Protein AF-A0A2Z6RC71-F1 (afdb_monomer)

Structure (mmCIF, N/CA/C/O backbone):
data_AF-A0A2Z6RC71-F1
#
_entry.id   AF-A0A2Z6RC71-F1
#
loop_
_atom_site.group_PDB
_atom_site.id
_atom_site.type_symbol
_atom_site.label_atom_id
_atom_site.label_alt_id
_atom_site.label_comp_id
_atom_site.label_asym_id
_atom_site.label_entity_id
_atom_site.label_seq_id
_atom_site.pdbx_PDB_ins_code
_atom_site.Cartn_x
_atom_site.Cartn_y
_atom_site.Cartn_z
_atom_site.occupancy
_atom_site.B_iso_or_equiv
_atom_site.auth_seq_id
_atom_site.auth_comp_id
_atom_site.auth_asym_id
_atom_site.auth_atom_id
_atom_site.pdbx_PDB_model_num
ATOM 1 N N . MET A 1 1 ? -30.207 50.558 39.737 1.00 35.69 1 MET A N 1
ATOM 2 C CA . MET A 1 1 ? -29.543 51.455 40.722 1.00 35.69 1 MET A CA 1
ATOM 3 C C . MET A 1 1 ? -28.192 51.910 40.149 1.00 35.69 1 MET A C 1
ATOM 5 O O . MET A 1 1 ? -27.705 51.199 39.288 1.00 35.69 1 MET A O 1
ATOM 9 N N . LYS A 1 2 ? -27.651 53.061 40.607 1.00 35.00 2 LYS A N 1
ATOM 10 C CA . LYS A 1 2 ? -26.223 53.528 40.690 1.00 35.00 2 LYS A CA 1
ATOM 11 C C . LYS A 1 2 ? -25.125 52.633 40.047 1.00 35.00 2 LYS A C 1
ATOM 13 O O . LYS A 1 2 ? -25.162 51.439 40.302 1.00 35.00 2 LYS A O 1
ATOM 18 N N . LYS A 1 3 ? -24.053 53.087 39.360 1.00 39.69 3 LYS A N 1
ATOM 19 C CA . LYS A 1 3 ? -23.310 54.372 39.097 1.00 39.69 3 LYS A CA 1
ATOM 20 C C . LYS A 1 3 ? -22.625 54.224 37.694 1.00 39.69 3 LYS A C 1
ATOM 22 O O . LYS A 1 3 ? -22.477 53.081 37.288 1.00 39.69 3 LYS A O 1
ATOM 27 N N . VAL A 1 4 ? -22.223 55.203 36.859 1.00 38.28 4 VAL A N 1
ATOM 28 C CA . VAL A 1 4 ? -21.657 56.586 36.949 1.00 38.28 4 VAL A CA 1
ATOM 29 C C . VAL A 1 4 ? -20.116 56.690 37.108 1.00 38.28 4 VAL A C 1
ATOM 31 O O . VAL A 1 4 ? -19.635 56.557 38.233 1.00 38.28 4 VAL A O 1
ATOM 34 N N . MET A 1 5 ? -19.404 56.991 35.994 1.00 39.50 5 MET A N 1
ATOM 35 C CA . MET A 1 5 ? -18.293 57.974 35.739 1.00 39.50 5 MET A CA 1
ATOM 36 C C . MET A 1 5 ? -17.678 57.705 34.323 1.00 39.50 5 MET A C 1
ATOM 38 O O . MET A 1 5 ? -17.490 56.536 34.009 1.00 39.50 5 MET A O 1
ATOM 42 N N . MET A 1 6 ? -17.632 58.646 33.349 1.00 44.28 6 MET A N 1
ATOM 43 C CA . MET A 1 6 ? -16.693 59.788 33.080 1.00 44.28 6 MET A CA 1
ATOM 44 C C . MET A 1 6 ? -15.289 59.364 32.566 1.00 44.28 6 MET A C 1
ATOM 46 O O . MET A 1 6 ? -14.691 58.516 33.221 1.00 44.28 6 MET A O 1
ATOM 50 N N . ARG A 1 7 ? -14.671 59.891 31.475 1.00 42.78 7 ARG A N 1
ATOM 51 C CA . ARG A 1 7 ? -14.941 60.986 30.471 1.00 42.78 7 ARG A CA 1
ATOM 52 C C . ARG A 1 7 ? -14.624 60.513 29.002 1.00 42.78 7 ARG A C 1
ATOM 54 O O . ARG A 1 7 ? -14.707 59.310 28.775 1.00 42.78 7 ARG A O 1
ATOM 61 N N . ASP A 1 8 ? -14.021 61.312 28.091 1.00 45.94 8 ASP A N 1
ATOM 62 C CA . ASP A 1 8 ? -14.600 62.103 26.948 1.00 45.94 8 ASP A CA 1
ATOM 63 C C . ASP A 1 8 ? -13.534 62.080 25.772 1.00 45.94 8 ASP A C 1
ATOM 65 O O . ASP A 1 8 ? -12.862 61.050 25.725 1.00 45.94 8 ASP A O 1
ATOM 69 N N . GLU A 1 9 ? -13.210 62.972 24.795 1.00 47.28 9 GLU A N 1
ATOM 70 C CA . GLU A 1 9 ? -13.406 64.410 24.405 1.00 47.28 9 GLU A CA 1
ATOM 71 C C . GLU A 1 9 ? -12.781 64.675 22.961 1.00 47.28 9 GLU A C 1
ATOM 73 O O . GLU A 1 9 ? -11.907 63.890 22.587 1.00 47.28 9 GLU A O 1
ATOM 78 N N . GLY A 1 10 ? -13.135 65.726 22.165 1.00 38.34 10 GLY A N 1
ATOM 79 C CA . GLY A 1 10 ? -12.541 66.117 20.828 1.00 38.34 10 GLY A CA 1
ATOM 80 C C . GLY A 1 10 ? -13.458 66.047 19.544 1.00 38.34 10 GLY A C 1
ATOM 81 O O . GLY A 1 10 ? -14.159 65.052 19.394 1.00 38.34 10 GLY A O 1
ATOM 82 N N . GLU A 1 11 ? -13.456 67.045 18.609 1.00 48.75 11 GLU A N 1
ATOM 83 C CA . GLU A 1 11 ? -14.525 67.436 17.589 1.00 48.75 11 GLU A CA 1
ATOM 84 C C . GLU A 1 11 ? -14.179 67.229 16.041 1.00 48.75 11 GLU A C 1
ATOM 86 O O . GLU A 1 11 ? -13.208 66.515 15.799 1.00 48.75 11 GLU A O 1
ATOM 91 N N . SER A 1 12 ? -1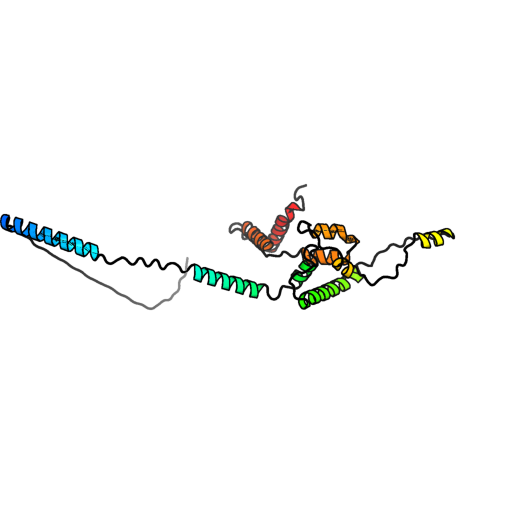4.813 67.687 14.901 1.00 46.69 12 SER A N 1
ATOM 92 C CA . SER A 1 12 ? -15.838 68.721 14.446 1.00 46.69 12 SER A CA 1
ATOM 93 C C . SER A 1 12 ? -16.493 68.493 12.994 1.00 46.69 12 SER A C 1
ATOM 95 O O . SER A 1 12 ? -16.482 67.357 12.525 1.00 46.69 12 SER A O 1
ATOM 97 N N . GLU A 1 13 ? -17.055 69.519 12.270 1.00 53.53 13 GLU A N 1
ATOM 98 C CA . GLU A 1 13 ? -18.053 69.503 11.102 1.00 53.53 13 GLU A CA 1
ATOM 99 C C . GLU A 1 13 ? -17.559 70.013 9.663 1.00 53.53 13 GLU A C 1
ATOM 101 O O . GLU A 1 13 ? -16.340 70.071 9.516 1.00 53.53 13 GLU A O 1
ATOM 106 N N . SER A 1 14 ? -18.271 70.380 8.528 1.00 53.56 14 SER A N 1
ATOM 107 C CA . SER A 1 14 ? -19.693 70.673 8.038 1.00 53.56 14 SER A CA 1
ATOM 108 C C . SER A 1 14 ? -19.947 70.644 6.443 1.00 53.56 14 SER A C 1
ATOM 110 O O . SER A 1 14 ? -19.206 69.943 5.759 1.00 53.56 14 SER A O 1
ATOM 112 N N . ASP A 1 15 ? -20.955 71.378 5.856 1.00 51.22 15 ASP A N 1
ATOM 113 C CA . ASP A 1 15 ? -21.747 71.224 4.543 1.00 51.22 15 ASP A CA 1
ATOM 114 C C . ASP A 1 15 ? -21.459 72.234 3.322 1.00 51.22 15 ASP A C 1
ATOM 116 O O . ASP A 1 15 ? -20.387 72.833 3.389 1.00 51.22 15 ASP A O 1
ATOM 120 N N . GLU A 1 16 ? -22.175 72.549 2.170 1.00 52.84 16 GLU A N 1
ATOM 121 C CA . GLU A 1 16 ? -23.552 72.436 1.492 1.00 52.84 16 GLU A CA 1
ATOM 122 C C . GLU A 1 16 ? -23.555 72.802 -0.095 1.00 52.84 16 GLU A C 1
ATOM 124 O O . GLU A 1 16 ? -22.489 73.202 -0.564 1.00 52.84 16 GLU A O 1
ATOM 129 N N . GLU A 1 17 ? -24.645 72.711 -0.953 1.00 52.88 17 GLU A N 1
ATOM 130 C CA . GLU A 1 17 ? -24.677 72.837 -2.501 1.00 52.88 17 GLU A CA 1
ATOM 131 C C . GLU A 1 17 ? -25.981 73.419 -3.271 1.00 52.88 17 GLU A C 1
ATOM 133 O O . GLU A 1 17 ? -27.011 73.570 -2.619 1.00 52.88 17 GLU A O 1
ATOM 138 N N . GLU A 1 18 ? -26.003 73.726 -4.629 1.00 48.06 18 GLU A N 1
ATOM 139 C CA . GLU A 1 18 ? -27.132 74.370 -5.473 1.00 48.06 18 GLU A CA 1
ATOM 140 C C . GLU A 1 18 ? -27.148 74.192 -7.085 1.00 48.06 18 GLU A C 1
ATOM 142 O O . GLU A 1 18 ? -26.075 74.002 -7.650 1.00 48.06 18 GLU A O 1
ATOM 147 N N . GLU A 1 19 ? -28.304 74.311 -7.844 1.00 49.12 19 GLU A N 1
ATOM 148 C CA . GLU A 1 19 ? -28.569 74.307 -9.372 1.00 49.12 19 GLU A CA 1
ATOM 149 C C . GLU A 1 19 ? -29.970 74.966 -9.792 1.00 49.12 19 GLU A C 1
ATOM 151 O O . GLU A 1 19 ? -30.740 75.192 -8.860 1.00 49.12 19 GLU A O 1
ATOM 156 N N . ASP A 1 20 ? -30.543 75.298 -11.010 1.00 47.66 20 ASP A N 1
ATOM 157 C CA . ASP A 1 20 ? -30.326 75.451 -12.524 1.00 47.66 20 ASP A CA 1
ATOM 158 C C . ASP A 1 20 ? -31.275 76.615 -13.107 1.00 47.66 20 ASP A C 1
ATOM 160 O O . ASP A 1 20 ? -31.377 77.608 -12.390 1.00 47.66 20 ASP A O 1
ATOM 164 N N . GLU A 1 21 ? -32.050 76.786 -14.237 1.00 45.34 21 GLU A N 1
ATOM 165 C CA . GLU A 1 21 ? -32.569 76.146 -15.519 1.00 45.34 21 GLU A CA 1
ATOM 166 C C . GLU A 1 21 ? -33.266 77.264 -16.433 1.00 45.34 21 GLU A C 1
ATOM 168 O O . GLU A 1 21 ? -33.615 78.303 -15.874 1.00 45.34 21 GLU A O 1
ATOM 173 N N . GLN A 1 22 ? -33.626 77.322 -17.759 1.00 43.47 22 GLN A N 1
ATOM 174 C CA . GLN A 1 22 ? -33.623 76.535 -19.045 1.00 43.47 22 GLN A CA 1
ATOM 175 C C . GLN A 1 22 ? -33.382 77.456 -20.324 1.00 43.47 22 GLN A C 1
ATOM 177 O O . GLN A 1 22 ? -32.356 78.120 -20.331 1.00 43.47 22 GLN A O 1
ATOM 182 N N . ARG A 1 23 ? -34.137 77.666 -21.458 1.00 42.31 23 ARG A N 1
ATOM 183 C CA . ARG A 1 23 ? -35.486 77.341 -22.071 1.00 42.31 23 ARG A CA 1
ATOM 184 C C . ARG A 1 23 ? -35.529 77.626 -23.634 1.00 42.31 23 ARG A C 1
ATOM 186 O O . ARG A 1 23 ? -34.602 78.257 -24.130 1.00 42.31 23 ARG A O 1
ATOM 193 N N . ILE A 1 24 ? -36.564 77.235 -24.436 1.00 42.00 24 ILE A N 1
ATOM 194 C CA . ILE A 1 24 ? -36.545 77.164 -25.959 1.00 42.00 24 ILE A CA 1
ATOM 195 C C . ILE A 1 24 ? -37.736 77.821 -26.775 1.00 42.00 24 ILE A C 1
ATOM 197 O O . ILE A 1 24 ? -38.665 78.333 -26.153 1.00 42.00 24 ILE A O 1
ATOM 201 N N . ARG A 1 25 ? -37.714 77.888 -28.149 1.00 37.75 25 ARG A N 1
ATOM 202 C CA . ARG A 1 25 ? -38.636 78.667 -29.077 1.00 37.75 25 ARG A CA 1
ATOM 203 C C . ARG A 1 25 ? -38.882 78.078 -30.537 1.00 37.75 25 ARG A C 1
ATOM 205 O O . ARG A 1 25 ? -38.094 77.226 -30.934 1.00 37.75 25 ARG A O 1
ATOM 212 N N . PRO A 1 26 ? -39.919 78.509 -31.338 1.00 40.75 26 PRO A N 1
ATOM 213 C CA . PRO A 1 26 ? -40.328 78.024 -32.716 1.00 40.75 26 PRO A CA 1
ATOM 214 C C . PRO A 1 26 ? -39.850 78.919 -33.929 1.00 40.75 26 PRO A C 1
ATOM 216 O O . PRO A 1 26 ? -38.975 79.742 -33.685 1.00 40.75 26 PRO A O 1
ATOM 219 N N . ASN A 1 27 ? -40.273 78.906 -35.235 1.00 32.59 27 ASN A N 1
ATOM 220 C CA . ASN A 1 27 ? -41.465 78.458 -36.044 1.00 32.59 27 ASN A CA 1
ATOM 221 C C . ASN A 1 27 ? -41.173 78.312 -37.607 1.00 32.59 27 ASN A C 1
ATOM 223 O O . ASN A 1 27 ? -40.031 78.530 -38.000 1.00 32.59 27 ASN A O 1
ATOM 227 N N . VAL A 1 28 ? -42.144 77.988 -38.516 1.00 55.72 28 VAL A N 1
ATOM 228 C CA . VAL A 1 28 ? -41.944 77.710 -39.994 1.00 55.72 28 VAL A CA 1
ATOM 229 C C . VAL A 1 28 ? -43.147 78.004 -40.971 1.00 55.72 28 VAL A C 1
ATOM 231 O O . VAL A 1 28 ? -44.282 78.101 -40.509 1.00 55.72 28 VAL A O 1
ATOM 234 N N . THR A 1 29 ? -42.932 78.096 -42.317 1.00 53.94 29 THR A N 1
ATOM 235 C CA . THR A 1 29 ? -43.948 78.419 -43.393 1.00 53.94 29 THR A CA 1
ATOM 236 C C . THR A 1 29 ? -43.738 77.673 -44.774 1.00 53.94 29 THR A C 1
ATOM 238 O O . THR A 1 29 ? -43.498 76.470 -44.777 1.00 53.94 29 THR A O 1
ATOM 241 N N . THR A 1 30 ? -43.808 78.338 -45.965 1.00 57.06 30 THR A N 1
ATOM 242 C CA . THR A 1 30 ? -42.864 78.103 -47.120 1.00 57.06 30 THR A CA 1
ATOM 243 C C . THR A 1 30 ? -43.147 77.022 -48.225 1.00 57.06 30 THR A C 1
ATOM 245 O O . THR A 1 30 ? -42.301 76.722 -49.067 1.00 57.06 30 THR A O 1
ATOM 248 N N . ARG A 1 31 ? -44.369 76.479 -48.338 1.00 58.78 31 ARG A N 1
ATOM 249 C CA . ARG A 1 31 ? -44.696 75.189 -49.023 1.00 58.78 31 ARG A CA 1
ATOM 250 C C . ARG A 1 31 ? -44.078 74.761 -50.382 1.00 58.78 31 ARG A C 1
ATOM 252 O O . ARG A 1 31 ? -43.486 73.688 -50.406 1.00 58.78 31 ARG A O 1
ATOM 259 N N . GLN A 1 32 ? -44.288 75.424 -51.530 1.00 56.47 32 GLN A N 1
ATOM 260 C CA . GLN A 1 32 ? -43.940 74.789 -52.833 1.00 56.47 32 GLN A CA 1
ATOM 261 C C . GLN A 1 32 ? -42.433 74.758 -53.128 1.00 56.47 32 GLN A C 1
ATOM 263 O O . GLN A 1 32 ? -41.919 73.740 -53.589 1.00 56.47 32 GLN A O 1
ATOM 268 N N . GLN A 1 33 ? -41.707 75.831 -52.798 1.00 64.19 33 GLN A N 1
ATOM 269 C CA . GLN A 1 33 ? -40.242 75.798 -52.820 1.00 64.19 33 GLN A CA 1
ATOM 270 C C . GLN A 1 33 ? -39.715 74.800 -51.782 1.00 64.19 33 GLN A C 1
ATOM 272 O O . GLN A 1 33 ? -38.822 74.021 -52.117 1.00 64.19 33 GLN A O 1
ATOM 277 N N . SER A 1 34 ? -40.344 74.711 -50.596 1.00 65.44 34 SER A N 1
ATOM 278 C CA . SER A 1 34 ? -40.057 73.620 -49.661 1.00 65.44 34 SER A CA 1
ATOM 279 C C . SER A 1 34 ? -40.230 72.245 -50.301 1.00 65.44 34 SER A C 1
ATOM 281 O O . SER A 1 34 ? -39.343 71.441 -50.109 1.00 65.44 34 SER A O 1
ATOM 283 N N . GLN A 1 35 ? -41.264 71.945 -51.096 1.00 71.44 35 GLN A N 1
ATOM 284 C CA . GLN A 1 35 ? -41.430 70.598 -51.678 1.00 71.44 35 GLN A CA 1
ATOM 285 C C . GLN A 1 35 ? -40.276 70.176 -52.604 1.00 71.44 35 GLN A C 1
ATOM 287 O O . GLN A 1 35 ? -39.773 69.061 -52.473 1.00 71.44 35 GLN A O 1
ATOM 292 N N . HIS A 1 36 ? -39.807 71.044 -53.508 1.00 68.94 36 HIS A N 1
ATOM 293 C CA . HIS A 1 36 ? -38.675 70.684 -54.374 1.00 68.94 36 HIS A CA 1
ATOM 294 C C . HIS A 1 36 ? -37.348 70.642 -53.595 1.00 68.94 36 HIS A C 1
ATOM 296 O O . HIS A 1 36 ? -36.543 69.730 -53.780 1.00 68.94 36 HIS A O 1
ATOM 302 N N . GLN A 1 37 ? -37.152 71.573 -52.656 1.00 75.44 37 GLN A N 1
ATOM 303 C CA . GLN A 1 37 ? -35.995 71.586 -51.759 1.00 75.44 37 GLN A CA 1
ATOM 304 C C . GLN A 1 37 ? -35.988 70.376 -50.805 1.00 75.44 37 GLN A C 1
ATOM 306 O O . GLN A 1 37 ? -34.929 69.840 -50.505 1.00 75.44 37 GLN A O 1
ATOM 311 N N . GLN A 1 38 ? -37.161 69.895 -50.391 1.00 75.94 38 GLN A N 1
ATOM 312 C CA . GLN A 1 38 ? -37.382 68.725 -49.539 1.00 75.94 38 GLN A CA 1
ATOM 313 C C . GLN A 1 38 ? -37.131 67.422 -50.298 1.00 75.94 38 GLN A C 1
ATOM 315 O O . GLN A 1 38 ? -36.566 66.506 -49.717 1.00 75.94 38 GLN A O 1
ATOM 320 N N . LEU A 1 39 ? -37.457 67.340 -51.593 1.00 75.75 39 LEU A N 1
ATOM 321 C CA . LEU A 1 39 ? -37.059 66.209 -52.444 1.00 75.75 39 LEU A CA 1
ATOM 322 C C . LEU A 1 39 ? -35.534 66.151 -52.638 1.00 75.75 39 LEU A C 1
ATOM 324 O O . LEU A 1 39 ? -34.940 65.077 -52.538 1.00 75.75 39 LEU A O 1
ATOM 328 N N . GLN A 1 40 ? -34.877 67.298 -52.844 1.00 77.56 40 GLN A N 1
ATOM 329 C CA . GLN A 1 40 ? -33.410 67.358 -52.904 1.00 77.56 40 GLN A CA 1
ATOM 330 C C . GLN A 1 40 ? -32.769 67.017 -51.548 1.00 77.56 40 GLN A C 1
ATOM 332 O O . GLN A 1 40 ? -31.838 66.214 -51.502 1.00 77.56 40 GLN A O 1
ATOM 337 N N . GLN A 1 41 ? -33.305 67.539 -50.439 1.00 75.06 41 GLN A N 1
ATOM 338 C CA . GLN A 1 41 ? -32.874 67.184 -49.084 1.00 75.06 41 GLN A CA 1
ATOM 339 C C . GLN A 1 41 ? -33.128 65.709 -48.759 1.00 75.06 41 GLN A C 1
ATOM 341 O O . GLN A 1 41 ? -32.280 65.105 -48.121 1.00 75.06 41 GLN A O 1
ATOM 346 N N . GLN A 1 42 ? -34.224 65.096 -49.216 1.00 75.94 42 GLN A N 1
ATOM 347 C CA . GLN A 1 42 ? -34.474 63.660 -49.047 1.00 75.94 42 GLN A CA 1
ATOM 348 C C . GLN A 1 42 ? -33.473 62.813 -49.838 1.00 75.94 42 GLN A C 1
ATOM 350 O O . GLN A 1 42 ? -32.954 61.844 -49.298 1.00 75.94 42 GLN A O 1
ATOM 355 N N . SER A 1 43 ? -33.144 63.195 -51.076 1.00 72.19 43 SER A N 1
ATOM 356 C CA . SER A 1 43 ? -32.108 62.518 -51.871 1.00 72.19 43 SER A CA 1
ATOM 357 C C . SER A 1 43 ? -30.726 62.616 -51.205 1.00 72.19 43 SER A C 1
ATOM 359 O O . SER A 1 43 ? -30.040 61.610 -51.021 1.00 72.19 43 SER A O 1
ATOM 361 N N . GLN A 1 44 ? -30.356 63.811 -50.731 1.00 76.69 44 GLN A N 1
ATOM 362 C CA . GLN A 1 44 ? -29.117 64.030 -49.977 1.00 76.69 44 GLN A CA 1
ATOM 363 C C . GLN A 1 44 ? -29.121 63.290 -48.631 1.00 76.69 44 GLN A C 1
ATOM 365 O O . GLN A 1 44 ? -28.124 62.672 -48.278 1.00 76.69 44 GLN A O 1
ATOM 370 N N . GLN A 1 45 ? -30.236 63.276 -47.894 1.00 73.50 45 GLN A N 1
ATOM 371 C CA . GLN A 1 45 ? -30.381 62.508 -46.654 1.00 73.50 45 GLN A CA 1
ATOM 372 C C . GLN A 1 45 ? -30.283 61.003 -46.902 1.00 73.50 45 GLN A C 1
ATOM 374 O O . GLN A 1 45 ? -29.651 60.326 -46.103 1.00 73.50 45 GLN A O 1
ATOM 379 N N . GLN A 1 46 ? -30.833 60.473 -47.996 1.00 70.88 46 GLN A N 1
ATOM 380 C CA . GLN A 1 46 ? -30.683 59.060 -48.353 1.00 70.88 46 GLN A CA 1
ATOM 381 C C . GLN A 1 46 ? -29.224 58.720 -48.684 1.00 70.88 46 GLN A C 1
ATOM 383 O O . GLN A 1 46 ? -28.714 57.720 -48.186 1.00 70.88 46 GLN A O 1
ATOM 388 N N . GLN A 1 47 ? -28.515 59.568 -49.438 1.00 68.19 47 GLN A N 1
ATOM 389 C CA . GLN A 1 47 ? -27.083 59.383 -49.710 1.00 68.19 47 GLN A CA 1
ATOM 390 C C . GLN A 1 47 ? -26.232 59.482 -48.432 1.00 68.19 47 GLN A C 1
ATOM 392 O O . GLN A 1 47 ? -25.406 58.603 -48.181 1.00 68.19 47 GLN A O 1
ATOM 397 N N . SER A 1 48 ? -26.486 60.476 -47.577 1.00 63.00 48 SER A N 1
ATOM 398 C CA . SER A 1 48 ? -25.823 60.630 -46.275 1.00 63.00 48 SER A CA 1
ATOM 399 C C . SER A 1 48 ? -26.141 59.482 -45.316 1.00 63.00 48 SER A C 1
ATOM 401 O O . SER A 1 48 ? -25.243 59.013 -44.628 1.00 63.00 48 SER A O 1
ATOM 403 N N . GLN A 1 49 ? -27.374 58.966 -45.292 1.00 61.91 49 GLN A N 1
ATOM 404 C CA . GLN A 1 49 ? -27.736 57.775 -44.517 1.00 61.91 49 GLN A CA 1
ATOM 405 C C . GLN A 1 49 ? -27.038 56.524 -45.054 1.00 61.91 49 GLN A C 1
ATOM 407 O O . GLN A 1 49 ? -26.619 55.689 -44.257 1.00 61.91 49 GLN A O 1
ATOM 412 N N . HIS A 1 50 ? -26.864 56.393 -46.372 1.00 55.56 50 HIS A N 1
ATOM 413 C CA . HIS A 1 50 ? -26.122 55.280 -46.969 1.00 55.56 50 HIS A CA 1
ATOM 414 C C . HIS A 1 50 ? -24.627 55.348 -46.608 1.00 55.56 50 HIS A C 1
ATOM 416 O O . HIS A 1 50 ? -24.042 54.343 -46.209 1.00 55.56 50 HIS A O 1
ATOM 422 N N . GLN A 1 51 ? -24.029 56.544 -46.645 1.00 59.03 51 GLN A N 1
ATOM 423 C CA . GLN A 1 51 ? -22.653 56.770 -46.189 1.00 59.03 51 GLN A CA 1
ATOM 424 C C . GLN A 1 51 ? -22.500 56.577 -44.671 1.00 59.03 51 GLN A C 1
ATOM 426 O O . GLN A 1 51 ? -21.528 55.966 -44.242 1.00 59.03 51 GLN A O 1
ATOM 431 N N . GLN A 1 52 ? -23.471 56.992 -43.852 1.00 57.09 52 GLN A N 1
ATOM 432 C CA . GLN A 1 52 ? -23.479 56.739 -42.404 1.00 57.09 52 GLN A CA 1
ATOM 433 C C . GLN A 1 52 ? -23.695 55.259 -42.054 1.00 57.09 52 GLN A C 1
ATOM 435 O O . GLN A 1 52 ? -23.139 54.793 -41.067 1.00 57.09 52 GLN A O 1
ATOM 440 N N . HIS A 1 53 ? -24.427 54.485 -42.865 1.00 51.66 53 HIS A N 1
ATOM 441 C CA . HIS A 1 53 ? -24.495 53.027 -42.703 1.00 51.66 53 HIS A CA 1
ATOM 442 C C . HIS A 1 53 ? -23.169 52.343 -43.071 1.00 51.66 53 HIS A C 1
ATOM 444 O O . HIS A 1 53 ? -22.795 51.368 -42.427 1.00 51.66 53 HIS A O 1
ATOM 450 N N . GLN A 1 54 ? -22.425 52.878 -44.045 1.00 52.16 54 GLN A N 1
ATOM 451 C CA . GLN A 1 54 ? -21.063 52.424 -44.364 1.00 52.16 54 GLN A CA 1
ATOM 452 C C . GLN A 1 54 ? -20.001 52.935 -43.368 1.00 52.16 54 GLN A C 1
ATOM 454 O O . GLN A 1 54 ? -18.922 52.355 -43.284 1.00 52.16 54 GLN A O 1
ATOM 459 N N . GLN A 1 55 ? -20.311 53.979 -42.592 1.00 51.72 55 GLN A N 1
ATOM 460 C CA . GLN A 1 55 ? -19.473 54.539 -41.524 1.00 51.72 55 GLN A CA 1
ATOM 461 C C . GLN A 1 55 ? -20.063 54.326 -40.121 1.00 51.72 55 GLN A C 1
ATOM 463 O O . GLN A 1 55 ? -19.758 55.080 -39.195 1.00 51.72 55 GLN A O 1
ATOM 468 N N . GLN A 1 56 ? -20.853 53.266 -39.914 1.00 45.09 56 GLN A N 1
ATOM 469 C CA . GLN A 1 56 ? -20.983 52.742 -38.557 1.00 45.09 56 GLN A CA 1
ATOM 470 C C . GLN A 1 56 ? -19.573 52.345 -38.099 1.00 45.09 56 GLN A C 1
ATOM 472 O O . GLN A 1 56 ? -18.924 51.560 -38.800 1.00 45.09 56 GLN A O 1
ATOM 477 N N . PRO A 1 57 ? -19.067 52.846 -36.956 1.00 45.81 57 PRO A N 1
ATOM 478 C CA . PRO A 1 57 ? -17.841 52.302 -36.407 1.00 45.81 57 PRO A CA 1
ATOM 479 C C . PRO A 1 57 ? -18.114 50.824 -36.154 1.00 45.81 57 PRO A C 1
ATOM 481 O O . PRO A 1 57 ? -19.023 50.487 -35.389 1.00 45.81 57 PRO A O 1
ATOM 484 N N . GLN A 1 58 ? -17.356 49.941 -36.813 1.00 41.94 58 GLN A N 1
ATOM 485 C CA . GLN A 1 58 ? -17.400 48.524 -36.486 1.00 41.94 58 GLN A CA 1
ATOM 486 C C . GLN A 1 58 ? -17.173 48.433 -34.983 1.00 41.94 58 GLN A C 1
ATOM 488 O O . GLN A 1 58 ? -16.089 48.771 -34.500 1.00 41.94 58 GLN A O 1
ATOM 493 N N . ARG A 1 59 ? -18.197 48.007 -34.231 1.00 44.38 59 ARG A N 1
ATOM 494 C CA . ARG A 1 59 ? -17.993 47.626 -32.840 1.00 44.38 59 ARG A CA 1
ATOM 495 C C . ARG A 1 59 ? -17.044 46.448 -32.891 1.00 44.38 59 ARG A C 1
ATOM 497 O O . ARG A 1 59 ? -17.468 45.316 -33.110 1.00 44.38 59 ARG A O 1
ATOM 504 N N . GLN A 1 60 ? -15.763 46.742 -32.687 1.00 44.91 60 GLN A N 1
ATOM 505 C CA . GLN A 1 60 ? -14.751 45.770 -32.336 1.00 44.91 60 GLN A CA 1
ATOM 506 C C . GLN A 1 60 ? -15.149 45.221 -30.971 1.00 44.91 60 GLN A C 1
ATOM 508 O O . GLN A 1 60 ? -14.614 45.607 -29.930 1.00 44.91 60 GLN A O 1
ATOM 513 N N . HIS A 1 61 ? -16.125 44.310 -30.995 1.00 42.94 61 HIS A N 1
ATOM 514 C CA . HIS A 1 61 ? -16.237 43.256 -30.020 1.00 42.94 61 HIS A CA 1
ATOM 515 C C . HIS A 1 61 ? -14.879 42.580 -30.024 1.00 42.94 61 HIS A C 1
ATOM 517 O O . HIS A 1 61 ? -14.598 41.700 -30.835 1.00 42.94 61 HIS A O 1
ATOM 523 N N . HIS A 1 62 ? -14.040 43.030 -29.096 1.00 45.56 62 HIS A N 1
ATOM 524 C CA . HIS A 1 62 ? -12.860 42.331 -28.650 1.00 45.56 62 HIS A CA 1
ATOM 525 C C . HIS A 1 62 ? -13.341 41.082 -27.905 1.00 45.56 62 HIS A C 1
ATOM 527 O O . HIS A 1 62 ? -13.126 40.910 -26.709 1.00 45.56 62 HIS A O 1
ATOM 533 N N . GLN A 1 63 ? -13.946 40.162 -28.662 1.00 49.09 63 GLN A N 1
ATOM 534 C CA . GLN A 1 63 ? -13.627 38.758 -28.535 1.00 49.09 63 GLN A CA 1
ATOM 535 C C . GLN A 1 63 ? -12.121 38.653 -28.794 1.00 49.09 63 GLN A C 1
ATOM 537 O O . GLN A 1 63 ? -11.670 38.273 -29.872 1.00 49.09 63 GLN A O 1
ATOM 542 N N . GLN A 1 64 ? -11.338 39.019 -27.772 1.00 52.41 64 GLN A N 1
ATOM 543 C CA . GLN A 1 64 ? -10.074 38.359 -27.532 1.00 52.41 64 GLN A CA 1
ATOM 544 C C . GLN A 1 64 ? -10.431 36.881 -27.579 1.00 52.41 64 GLN A C 1
ATOM 546 O O . GLN A 1 64 ? -11.136 36.385 -26.698 1.00 52.41 64 GLN A O 1
ATOM 551 N N . GLN A 1 65 ? -10.052 36.214 -28.668 1.00 53.59 65 GLN A N 1
ATOM 552 C CA . GLN A 1 65 ? -10.147 34.771 -28.740 1.00 53.59 65 GLN A CA 1
ATOM 553 C C . GLN A 1 65 ? -9.302 34.293 -27.571 1.00 53.59 65 GLN A C 1
ATOM 555 O O . GLN A 1 65 ? -8.079 34.460 -27.596 1.00 53.59 65 GLN A O 1
ATOM 560 N N . LEU A 1 66 ? -9.969 33.836 -26.503 1.00 59.25 66 LEU A N 1
ATOM 561 C CA . LEU A 1 66 ? -9.295 33.361 -25.305 1.00 59.25 66 LEU A CA 1
ATOM 562 C C . LEU A 1 66 ? -8.241 32.387 -25.800 1.00 59.25 66 LEU A C 1
ATOM 564 O O . LEU A 1 66 ? -8.559 31.483 -26.576 1.00 59.25 66 LEU A O 1
ATOM 568 N N . ASN A 1 67 ? -6.978 32.639 -25.451 1.00 67.94 67 ASN A N 1
ATOM 569 C CA . ASN A 1 67 ? -5.869 31.874 -26.001 1.00 67.94 67 ASN A CA 1
ATOM 570 C C . ASN A 1 67 ? -5.805 30.529 -25.273 1.00 67.94 67 ASN A C 1
ATOM 572 O O . ASN A 1 67 ? -4.890 30.248 -24.504 1.00 67.94 67 ASN A O 1
ATOM 576 N N . THR A 1 68 ? -6.843 29.723 -25.482 1.00 77.94 68 THR A N 1
ATOM 577 C CA . THR A 1 68 ? -7.116 28.461 -24.812 1.00 77.94 68 THR A CA 1
ATOM 578 C C . THR A 1 68 ? -6.004 27.468 -25.104 1.00 77.94 68 THR A C 1
ATOM 580 O O . THR A 1 68 ? -5.654 26.703 -24.222 1.00 77.94 68 THR A O 1
ATOM 583 N N . ALA A 1 69 ? -5.358 27.548 -26.274 1.00 82.81 69 ALA A N 1
ATOM 584 C CA . ALA A 1 69 ? -4.132 26.809 -26.562 1.00 82.81 69 ALA A CA 1
ATOM 585 C C . ALA A 1 69 ? -2.976 27.207 -25.622 1.00 82.81 69 ALA A C 1
ATOM 587 O O . ALA A 1 69 ? -2.365 26.338 -25.013 1.00 82.81 69 ALA A O 1
ATOM 588 N N . SER A 1 70 ? -2.705 28.504 -25.432 1.00 85.38 70 SER A N 1
ATOM 589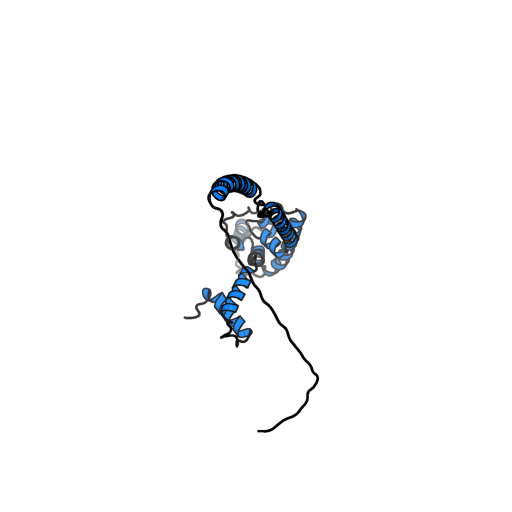 C CA . SER A 1 70 ? -1.686 28.979 -24.479 1.00 85.38 70 SER A CA 1
ATOM 590 C C . SER A 1 70 ? -2.043 28.650 -23.023 1.00 85.38 70 SER A C 1
ATOM 592 O O . SER A 1 70 ? -1.184 28.207 -22.264 1.00 85.38 70 SER A O 1
ATOM 594 N N . ILE A 1 71 ? -3.318 28.786 -22.637 1.00 89.31 71 ILE A N 1
ATOM 595 C CA . ILE A 1 71 ? -3.804 28.437 -21.294 1.00 89.31 71 ILE A CA 1
ATOM 596 C C . ILE A 1 71 ? -3.680 26.926 -21.052 1.00 89.31 71 ILE A C 1
ATOM 598 O O . ILE A 1 71 ? -3.160 26.537 -20.012 1.00 89.31 71 ILE A O 1
ATOM 602 N N . ILE A 1 72 ? -4.073 26.078 -22.010 1.00 90.19 72 ILE A N 1
ATOM 603 C CA . ILE A 1 72 ? -3.896 24.619 -21.942 1.00 90.19 72 ILE A CA 1
ATOM 604 C C . ILE A 1 72 ? -2.411 24.267 -21.864 1.00 90.19 72 ILE A C 1
ATOM 606 O O . ILE A 1 72 ? -2.035 23.518 -20.974 1.00 90.19 72 ILE A O 1
ATOM 610 N N . ASN A 1 73 ? -1.557 24.836 -22.718 1.00 92.12 73 ASN A N 1
ATOM 611 C CA . ASN A 1 73 ? -0.115 24.576 -22.690 1.00 92.12 73 ASN A CA 1
ATOM 612 C C . ASN A 1 73 ? 0.518 25.006 -21.357 1.00 92.12 73 ASN A C 1
ATOM 614 O O . ASN A 1 73 ? 1.385 24.305 -20.836 1.00 92.12 73 ASN A O 1
ATOM 618 N N . LYS A 1 74 ? 0.064 26.123 -20.767 1.00 93.56 74 LYS A N 1
ATOM 619 C CA . LYS A 1 74 ? 0.485 26.533 -19.424 1.00 93.56 74 LYS A CA 1
ATOM 620 C C . LYS A 1 74 ? 0.002 25.533 -18.375 1.00 93.56 74 LYS A C 1
ATOM 622 O O . LYS A 1 74 ? 0.830 25.007 -17.649 1.00 93.56 74 LYS A O 1
ATOM 627 N N . VAL A 1 75 ? -1.295 25.225 -18.322 1.00 92.56 75 VAL A N 1
ATOM 62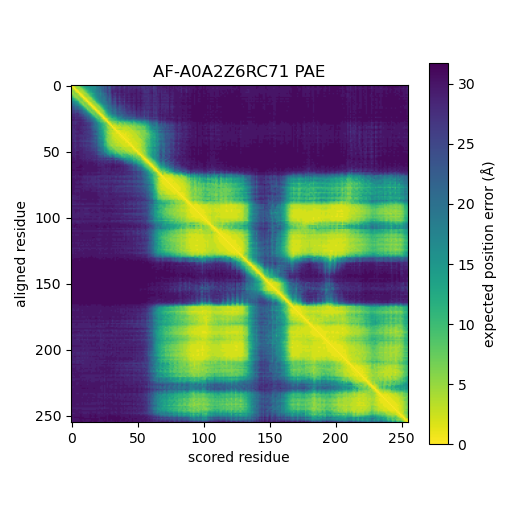8 C CA . VAL A 1 75 ? -1.877 24.274 -17.356 1.00 92.56 75 VAL A CA 1
ATOM 629 C C . VAL A 1 75 ? -1.223 22.894 -17.464 1.00 92.56 75 VAL A C 1
ATOM 631 O O . VAL A 1 75 ? -0.874 22.316 -16.444 1.00 92.56 75 VAL A O 1
ATOM 634 N N . GLN A 1 76 ? -0.965 22.398 -18.677 1.00 91.00 76 GLN A N 1
ATOM 635 C CA . GLN A 1 76 ? -0.187 21.180 -18.906 1.00 91.00 76 GLN A CA 1
ATOM 636 C C . GLN A 1 76 ? 1.223 21.298 -18.325 1.00 91.00 76 GLN A C 1
ATOM 638 O O . GLN A 1 76 ? 1.653 20.386 -17.630 1.00 91.00 76 GLN A O 1
ATOM 643 N N . LYS A 1 77 ? 1.935 22.409 -18.560 1.00 94.12 77 LYS A N 1
ATOM 644 C CA . LYS A 1 77 ? 3.273 22.625 -17.994 1.00 94.12 77 LYS A CA 1
ATOM 645 C C . LYS A 1 77 ? 3.256 22.670 -16.462 1.00 94.12 77 LYS A C 1
ATOM 647 O O . LYS A 1 77 ? 4.103 22.022 -15.858 1.00 94.12 77 LYS A O 1
ATOM 652 N N . GLU A 1 78 ? 2.315 23.384 -15.840 1.00 93.00 78 GLU A N 1
ATOM 653 C CA . GLU A 1 78 ? 2.200 23.426 -14.373 1.00 93.00 78 GLU A CA 1
ATOM 654 C C . GLU A 1 78 ? 1.856 22.033 -13.807 1.00 93.00 78 GLU A C 1
ATOM 656 O O . GLU A 1 78 ? 2.437 21.619 -12.809 1.00 93.00 78 GLU A O 1
ATOM 661 N N . ILE A 1 79 ? 0.972 21.269 -14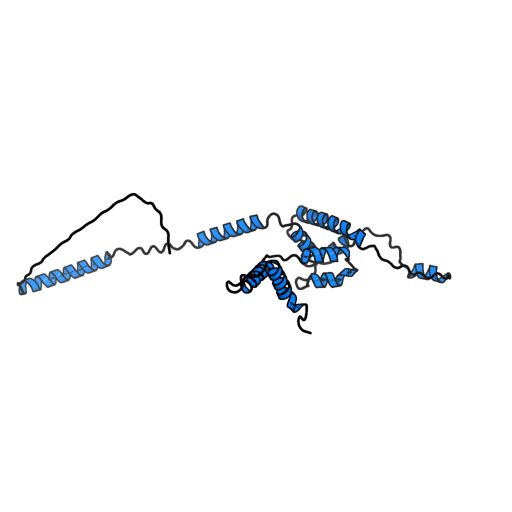.469 1.00 90.94 79 ILE A N 1
ATOM 662 C CA . ILE A 1 79 ? 0.635 19.887 -14.080 1.00 90.94 79 ILE A CA 1
ATOM 663 C C . ILE A 1 79 ? 1.846 18.958 -14.228 1.00 90.94 79 ILE A C 1
ATOM 665 O O . ILE A 1 79 ? 2.123 18.193 -13.311 1.00 90.94 79 ILE A O 1
ATOM 669 N N . TYR A 1 80 ? 2.590 19.019 -15.336 1.00 88.56 80 TYR A N 1
ATOM 670 C CA . TYR A 1 80 ? 3.807 18.219 -15.514 1.00 88.56 80 TYR A CA 1
ATOM 671 C C . TYR A 1 80 ? 4.908 18.609 -14.521 1.00 88.56 80 TYR A C 1
ATOM 673 O O . TYR A 1 80 ? 5.591 17.722 -14.020 1.00 88.56 80 TYR A O 1
ATOM 681 N N . GLY A 1 81 ? 5.055 19.901 -14.205 1.00 90.06 81 GLY A N 1
ATOM 682 C CA . GLY A 1 81 ? 5.962 20.386 -13.162 1.00 90.06 81 GLY A CA 1
ATOM 683 C C . GLY A 1 81 ? 5.592 19.819 -11.795 1.00 90.06 81 GLY A C 1
ATOM 684 O O . GLY A 1 81 ? 6.390 19.111 -11.196 1.00 90.06 81 GLY A O 1
ATOM 685 N N . ALA A 1 82 ? 4.342 20.006 -11.362 1.00 87.19 82 ALA A N 1
ATOM 686 C CA . ALA A 1 82 ? 3.850 19.459 -10.100 1.00 87.19 82 ALA A CA 1
ATOM 687 C C . ALA A 1 82 ? 3.950 17.922 -10.037 1.00 87.19 82 ALA A C 1
ATOM 689 O O . ALA A 1 82 ? 4.338 17.376 -9.009 1.00 87.19 82 ALA A O 1
ATOM 690 N N . LEU A 1 83 ? 3.642 17.203 -11.123 1.00 83.06 83 LEU A N 1
ATOM 691 C CA . LEU A 1 83 ? 3.812 15.746 -11.183 1.00 83.06 83 LEU A CA 1
ATOM 692 C C . LEU A 1 83 ? 5.281 15.326 -11.050 1.00 83.06 83 LEU A C 1
ATOM 694 O O . LEU A 1 83 ? 5.556 14.308 -10.426 1.00 83.06 83 LEU A O 1
ATOM 698 N N . PHE A 1 84 ? 6.218 16.096 -11.600 1.00 82.00 84 PHE A N 1
ATOM 699 C CA . PHE A 1 84 ? 7.646 15.859 -11.410 1.00 82.00 84 PHE A CA 1
ATOM 700 C C . PHE A 1 84 ? 8.035 16.130 -9.946 1.00 82.00 84 PHE A C 1
ATOM 702 O O . PHE A 1 84 ? 8.513 15.232 -9.256 1.00 82.00 84 PHE A O 1
ATOM 709 N N . ASP A 1 85 ? 7.722 17.319 -9.429 1.00 81.88 85 ASP A N 1
ATOM 710 C CA . ASP A 1 85 ? 8.084 17.759 -8.077 1.00 81.88 85 ASP A CA 1
ATOM 711 C C . ASP A 1 85 ? 7.511 16.853 -6.967 1.00 81.88 85 ASP A C 1
ATOM 713 O O . ASP A 1 85 ? 8.218 16.545 -6.008 1.00 81.88 85 ASP A O 1
ATOM 717 N N . TYR A 1 86 ? 6.266 16.374 -7.099 1.00 75.75 86 TYR A N 1
ATOM 718 C CA . TYR A 1 86 ? 5.629 15.498 -6.103 1.00 75.75 86 TYR A CA 1
ATOM 719 C C . TYR A 1 86 ? 6.031 14.017 -6.191 1.00 75.75 86 TYR A C 1
ATOM 721 O O . TYR A 1 86 ? 5.885 13.310 -5.195 1.00 75.75 86 TYR A O 1
ATOM 729 N N . TRP A 1 87 ? 6.504 13.524 -7.344 1.00 74.19 87 TRP A N 1
ATOM 730 C CA . TRP A 1 87 ? 6.752 12.084 -7.561 1.00 74.19 87 TRP A CA 1
ATOM 731 C C . TRP A 1 87 ? 8.216 11.728 -7.880 1.00 74.19 87 TRP A C 1
ATOM 733 O O . TRP A 1 87 ? 8.512 10.558 -8.117 1.00 74.19 87 TRP A O 1
ATOM 743 N N . ASN A 1 88 ? 9.133 12.702 -7.850 1.00 77.69 88 ASN A N 1
ATOM 744 C CA . ASN A 1 88 ? 10.565 12.506 -8.116 1.00 77.69 88 ASN A CA 1
ATOM 745 C C . ASN A 1 88 ? 11.298 11.626 -7.087 1.00 77.69 88 ASN A C 1
ATOM 747 O O . ASN A 1 88 ? 12.105 10.788 -7.487 1.00 77.69 88 ASN A O 1
ATOM 751 N N . ASP A 1 89 ? 11.033 11.797 -5.786 1.00 81.06 89 ASP A N 1
ATOM 752 C CA . ASP A 1 89 ? 11.554 10.917 -4.723 1.00 81.06 89 ASP A CA 1
ATOM 753 C C . ASP A 1 89 ? 10.387 10.154 -4.069 1.00 81.06 89 ASP A C 1
ATOM 755 O O . ASP A 1 89 ? 9.835 10.587 -3.053 1.00 81.06 89 ASP A O 1
ATOM 759 N N . PRO A 1 90 ? 9.924 9.051 -4.687 1.00 82.81 90 PRO A N 1
ATOM 760 C CA . PRO A 1 90 ? 8.814 8.264 -4.164 1.00 82.81 90 PRO A CA 1
ATOM 761 C C . PRO A 1 90 ? 9.168 7.658 -2.792 1.00 82.81 90 PRO A C 1
ATOM 763 O O . PRO A 1 90 ? 10.207 7.006 -2.658 1.00 82.81 90 PRO A O 1
ATOM 766 N N . PRO A 1 91 ? 8.305 7.799 -1.765 1.00 88.06 91 PRO A N 1
ATOM 767 C CA . PRO A 1 91 ? 8.623 7.355 -0.412 1.00 88.06 91 PRO A CA 1
ATOM 768 C C . PRO A 1 91 ? 8.864 5.844 -0.359 1.00 88.06 91 PRO A C 1
ATOM 770 O O . PRO A 1 91 ? 8.102 5.058 -0.927 1.00 88.06 91 PRO A O 1
ATOM 773 N N . MET A 1 92 ? 9.891 5.426 0.389 1.00 91.06 92 MET A N 1
ATOM 774 C CA . MET A 1 92 ? 10.363 4.035 0.424 1.00 91.06 92 MET A CA 1
ATOM 775 C C . MET A 1 92 ? 9.251 3.014 0.719 1.00 91.06 92 MET A C 1
ATOM 777 O O . MET A 1 92 ? 9.205 1.957 0.098 1.00 91.06 92 MET A O 1
ATOM 781 N N . ALA A 1 93 ? 8.294 3.347 1.590 1.00 91.75 93 ALA A N 1
ATOM 782 C CA . ALA A 1 93 ? 7.145 2.487 1.881 1.00 91.75 93 ALA A CA 1
ATOM 783 C C . ALA A 1 93 ? 6.282 2.163 0.640 1.00 91.75 93 ALA A C 1
ATOM 785 O O . ALA A 1 93 ? 5.791 1.043 0.518 1.00 91.75 93 ALA A O 1
ATOM 786 N N . MET A 1 94 ? 6.134 3.101 -0.304 1.00 89.88 94 MET A N 1
ATOM 787 C CA . MET A 1 94 ? 5.424 2.878 -1.571 1.00 89.88 94 MET A CA 1
ATOM 788 C C . MET A 1 94 ? 6.255 2.032 -2.546 1.00 89.88 94 MET A C 1
ATOM 790 O O . MET A 1 94 ? 5.707 1.201 -3.272 1.00 89.88 94 MET A O 1
ATOM 794 N N . LEU A 1 95 ? 7.581 2.200 -2.547 1.00 91.75 95 LEU A N 1
ATOM 795 C CA . LEU A 1 95 ? 8.487 1.381 -3.358 1.00 91.75 95 LEU A CA 1
ATOM 796 C C . LEU A 1 95 ? 8.498 -0.080 -2.882 1.00 91.75 95 LEU A C 1
ATOM 798 O O . LEU A 1 95 ? 8.355 -0.993 -3.696 1.00 91.75 95 LEU A O 1
ATOM 802 N N . LEU A 1 96 ? 8.578 -0.295 -1.564 1.00 93.19 96 LEU A N 1
ATOM 803 C CA . LEU A 1 96 ? 8.454 -1.606 -0.925 1.00 93.19 96 LEU A CA 1
ATOM 804 C C . LEU A 1 96 ? 7.081 -2.230 -1.213 1.00 93.19 96 LEU A C 1
ATOM 806 O O . LEU A 1 96 ? 7.025 -3.372 -1.661 1.00 93.19 96 LEU A O 1
ATOM 810 N N . ALA A 1 97 ? 5.984 -1.472 -1.071 1.00 93.31 97 ALA A N 1
ATOM 811 C CA . ALA A 1 97 ? 4.644 -1.928 -1.455 1.00 93.31 97 ALA A CA 1
ATOM 812 C C . ALA A 1 97 ? 4.564 -2.342 -2.938 1.00 93.31 97 ALA A C 1
ATOM 814 O O . ALA A 1 97 ? 3.970 -3.366 -3.257 1.00 93.31 97 ALA A O 1
ATOM 815 N N . THR A 1 98 ? 5.203 -1.597 -3.846 1.00 92.50 98 THR A N 1
ATOM 816 C CA . THR A 1 98 ? 5.195 -1.906 -5.290 1.00 92.50 98 THR A CA 1
ATOM 817 C C . THR A 1 98 ? 5.989 -3.172 -5.625 1.00 92.50 98 THR A C 1
ATOM 819 O O . THR A 1 98 ? 5.583 -3.930 -6.506 1.00 92.50 98 THR A O 1
ATOM 822 N N . ILE A 1 99 ? 7.096 -3.437 -4.921 1.00 92.56 99 ILE A N 1
ATOM 823 C CA . ILE A 1 99 ? 7.854 -4.690 -5.066 1.00 92.56 99 ILE A CA 1
ATOM 824 C C . ILE A 1 99 ? 7.118 -5.879 -4.423 1.00 92.56 99 ILE A C 1
ATOM 826 O O . ILE A 1 99 ? 7.171 -6.995 -4.948 1.00 92.56 99 ILE A O 1
ATOM 830 N N . LEU A 1 100 ? 6.391 -5.649 -3.328 1.00 94.06 100 LEU A N 1
ATOM 831 C CA . LEU A 1 100 ? 5.574 -6.657 -2.648 1.00 94.06 100 LEU A CA 1
ATOM 832 C C . LEU A 1 100 ? 4.208 -6.899 -3.316 1.00 94.06 100 LEU A C 1
ATOM 834 O O . LEU A 1 100 ? 3.555 -7.882 -2.983 1.00 94.06 100 LEU A O 1
ATOM 838 N N . ASP A 1 101 ? 3.756 -6.078 -4.271 1.00 93.19 101 ASP A N 1
ATOM 839 C CA . ASP A 1 101 ? 2.584 -6.411 -5.092 1.00 93.19 101 ASP A CA 1
ATOM 840 C C . ASP A 1 101 ? 2.978 -7.467 -6.152 1.00 93.19 101 ASP A C 1
ATOM 842 O O . ASP A 1 101 ? 3.771 -7.167 -7.060 1.00 93.19 101 ASP A O 1
ATOM 846 N N . PRO A 1 102 ? 2.408 -8.691 -6.115 1.00 91.69 102 PRO A N 1
ATOM 847 C CA . PRO A 1 102 ? 2.767 -9.769 -7.041 1.00 91.69 102 PRO A CA 1
ATOM 848 C C . PRO A 1 102 ? 2.512 -9.425 -8.516 1.00 91.69 102 PRO A C 1
ATOM 850 O O . PRO A 1 102 ? 3.089 -10.058 -9.406 1.00 91.69 102 PRO A O 1
ATOM 853 N N . ARG A 1 103 ? 1.665 -8.422 -8.787 1.00 91.69 103 ARG A N 1
ATOM 854 C CA . ARG A 1 103 ? 1.340 -7.904 -10.123 1.00 91.69 103 ARG A CA 1
ATOM 855 C C . ARG A 1 103 ? 2.344 -6.873 -10.631 1.00 91.69 103 ARG A C 1
ATOM 857 O O . ARG A 1 103 ? 2.407 -6.664 -11.837 1.00 91.69 103 ARG A O 1
ATOM 864 N N . CYS A 1 104 ? 3.114 -6.230 -9.750 1.00 86.69 104 CYS A N 1
ATOM 865 C CA . CYS A 1 104 ? 3.971 -5.083 -10.087 1.00 86.69 104 CYS A CA 1
ATOM 866 C C . CYS A 1 104 ? 5.471 -5.340 -9.869 1.00 86.69 104 CYS A C 1
ATOM 868 O O . CYS A 1 104 ? 6.295 -4.620 -10.437 1.00 86.69 104 CYS A O 1
ATOM 870 N N . LYS A 1 105 ? 5.842 -6.398 -9.133 1.00 84.19 105 LYS A N 1
ATOM 871 C 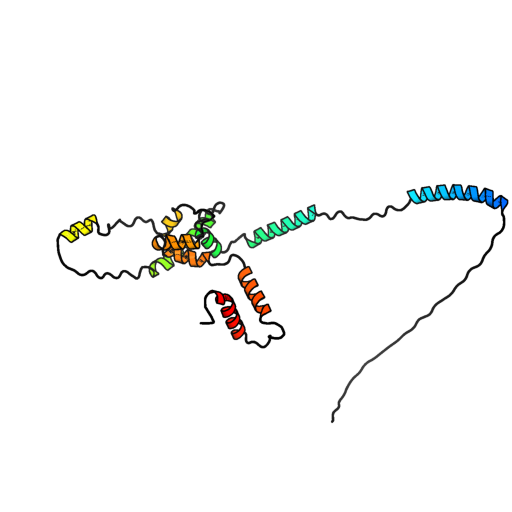CA . LYS A 1 105 ? 7.219 -6.715 -8.699 1.00 84.19 105 LYS A CA 1
ATOM 872 C C . LYS A 1 105 ? 8.331 -6.675 -9.761 1.00 84.19 105 LYS A C 1
ATOM 874 O O . LYS A 1 105 ? 9.493 -6.469 -9.418 1.00 84.19 105 LYS A O 1
ATOM 879 N N . ARG A 1 106 ? 8.009 -6.824 -11.055 1.00 79.38 106 ARG A N 1
ATOM 880 C CA . ARG A 1 106 ? 8.983 -6.671 -12.158 1.00 79.38 106 ARG A CA 1
ATOM 881 C C . ARG A 1 106 ? 9.473 -5.234 -12.382 1.00 79.38 106 ARG A C 1
ATOM 883 O O . ARG A 1 106 ? 10.434 -5.074 -13.127 1.00 79.38 106 ARG A O 1
ATOM 890 N N . THR A 1 107 ? 8.837 -4.226 -11.769 1.00 80.12 107 THR A N 1
ATOM 891 C CA . THR A 1 107 ? 9.314 -2.825 -11.705 1.00 80.12 107 THR A CA 1
ATOM 892 C C . THR A 1 107 ? 9.794 -2.265 -13.055 1.00 80.12 107 THR A C 1
ATOM 894 O O . THR A 1 107 ? 10.841 -1.627 -13.172 1.00 80.12 107 THR A O 1
ATOM 897 N N . HIS A 1 108 ? 9.029 -2.538 -14.117 1.00 75.50 108 HIS A N 1
ATOM 898 C CA . HIS A 1 108 ? 9.410 -2.170 -15.480 1.00 75.50 108 HIS A CA 1
ATOM 899 C C . HIS A 1 108 ? 9.510 -0.644 -15.634 1.00 75.50 108 HIS A C 1
ATOM 901 O O . HIS A 1 108 ? 8.603 0.085 -15.240 1.00 75.50 108 HIS A O 1
ATOM 907 N N . GLY A 1 109 ? 10.623 -0.171 -16.200 1.00 78.75 109 GLY A N 1
ATOM 908 C CA . GLY A 1 109 ? 10.932 1.256 -16.333 1.00 78.75 109 GLY A CA 1
ATOM 909 C C . GLY A 1 109 ? 11.624 1.897 -15.122 1.00 78.75 109 GLY A C 1
ATOM 910 O O . GLY A 1 109 ? 12.048 3.043 -15.230 1.00 78.75 109 GLY A O 1
ATOM 911 N N . TRP A 1 110 ? 11.796 1.197 -13.992 1.00 85.94 110 TRP A N 1
ATOM 912 C CA . TRP A 1 110 ? 12.576 1.732 -12.867 1.00 85.94 110 TRP A CA 1
ATOM 913 C C . TRP A 1 110 ? 14.084 1.753 -13.181 1.00 85.94 110 TRP A C 1
ATOM 915 O O . TRP A 1 110 ? 14.596 0.790 -13.766 1.00 85.94 110 TRP A O 1
ATOM 925 N N . PRO A 1 111 ? 14.832 2.780 -12.728 1.00 87.94 111 PRO A N 1
ATOM 926 C CA . PRO A 1 111 ? 16.291 2.751 -12.721 1.00 87.94 111 PRO A CA 1
ATOM 927 C C . PRO A 1 111 ? 16.820 1.524 -11.970 1.00 87.94 111 PRO A C 1
ATOM 929 O O . PRO A 1 111 ? 16.298 1.157 -10.914 1.00 87.94 111 PRO A O 1
ATOM 932 N N . ASN A 1 112 ? 17.890 0.909 -12.483 1.00 87.25 112 ASN A N 1
ATOM 933 C CA . ASN A 1 112 ? 18.505 -0.260 -11.844 1.00 87.25 112 ASN A CA 1
ATOM 934 C C . ASN A 1 112 ? 18.933 0.053 -10.401 1.00 87.25 112 ASN A C 1
ATOM 936 O O . ASN A 1 112 ? 18.614 -0.711 -9.497 1.00 87.25 112 ASN A O 1
ATOM 940 N N . GLU A 1 113 ? 19.567 1.206 -10.181 1.00 89.19 113 GLU A N 1
ATOM 941 C CA . GLU A 1 113 ? 19.987 1.694 -8.860 1.00 89.19 113 GLU A CA 1
ATOM 942 C C . GLU A 1 113 ? 18.819 1.776 -7.867 1.00 89.19 113 GLU A C 1
ATOM 944 O O . GLU A 1 113 ? 18.935 1.301 -6.739 1.00 89.19 113 GLU A O 1
ATOM 949 N N . LEU A 1 114 ? 17.665 2.304 -8.298 1.00 89.12 114 LEU A N 1
ATOM 950 C CA . LEU A 1 114 ? 16.465 2.393 -7.465 1.00 89.12 114 LEU A CA 1
ATOM 951 C C . LEU A 1 114 ? 15.940 0.999 -7.100 1.00 89.12 114 LEU A C 1
ATOM 953 O O . LEU A 1 114 ? 15.647 0.733 -5.938 1.00 89.12 114 LEU A O 1
ATOM 957 N N . ARG A 1 115 ? 15.851 0.089 -8.075 1.00 88.56 115 ARG A N 1
ATOM 958 C CA . ARG A 1 115 ? 15.362 -1.276 -7.841 1.00 88.56 115 ARG A CA 1
ATOM 959 C C . ARG A 1 115 ? 16.267 -2.054 -6.884 1.00 88.56 115 ARG A C 1
ATOM 961 O O . ARG A 1 115 ? 15.755 -2.732 -5.996 1.00 88.56 115 ARG A O 1
ATOM 968 N N . GLU A 1 116 ? 17.588 -1.956 -7.032 1.00 90.00 116 GLU A N 1
ATOM 969 C CA . GLU A 1 116 ? 18.515 -2.635 -6.121 1.00 90.00 116 GLU A CA 1
ATOM 970 C C . GLU A 1 116 ? 18.550 -1.964 -4.729 1.00 90.00 116 GLU A C 1
ATOM 972 O O . GLU A 1 116 ? 18.539 -2.681 -3.732 1.00 90.00 116 GLU A O 1
ATOM 977 N N . ARG A 1 117 ? 18.439 -0.625 -4.622 1.00 92.25 117 ARG A N 1
ATOM 978 C CA . ARG A 1 117 ? 18.241 0.090 -3.337 1.00 92.25 117 ARG A CA 1
ATOM 979 C C . ARG A 1 117 ? 17.023 -0.443 -2.572 1.00 92.25 117 ARG A C 1
ATOM 981 O O . ARG A 1 117 ? 17.130 -0.743 -1.387 1.00 92.25 117 ARG A O 1
ATOM 988 N N . VAL A 1 118 ? 15.877 -0.589 -3.242 1.00 92.69 118 VAL A N 1
ATOM 989 C CA . VAL A 1 118 ? 14.624 -1.050 -2.609 1.00 92.69 118 VAL A CA 1
ATOM 990 C C . VAL A 1 118 ? 14.684 -2.543 -2.257 1.00 92.69 118 VAL A C 1
ATOM 992 O O . VAL A 1 118 ? 14.141 -2.943 -1.231 1.00 92.69 118 VAL A O 1
ATOM 995 N N . LYS A 1 119 ? 15.381 -3.375 -3.044 1.00 91.81 119 LYS A N 1
ATOM 996 C CA . LYS A 1 119 ? 15.663 -4.773 -2.667 1.00 91.81 119 LYS A CA 1
ATOM 997 C C . LYS A 1 119 ? 16.534 -4.872 -1.415 1.00 91.81 119 LYS A C 1
ATOM 999 O O . LYS A 1 119 ? 16.230 -5.692 -0.559 1.00 91.81 119 LYS A O 1
ATOM 1004 N N . VAL A 1 120 ? 17.595 -4.067 -1.305 1.00 93.44 120 VAL A N 1
ATOM 1005 C CA . VAL A 1 120 ? 18.470 -4.054 -0.118 1.00 93.44 120 VAL A CA 1
ATOM 1006 C C . VAL A 1 120 ? 17.677 -3.638 1.122 1.00 93.44 120 VAL A C 1
ATOM 1008 O O . VAL A 1 120 ? 17.729 -4.335 2.129 1.00 93.44 120 VAL A O 1
ATOM 1011 N N . GLU A 1 121 ? 16.864 -2.583 1.024 1.00 93.81 121 GLU A N 1
ATOM 1012 C CA . GLU A 1 121 ? 15.948 -2.166 2.096 1.00 93.81 121 GLU A CA 1
ATOM 1013 C C . GLU A 1 121 ? 14.971 -3.291 2.492 1.00 93.81 121 GLU A C 1
ATOM 1015 O O . GLU A 1 121 ? 14.817 -3.606 3.673 1.00 93.81 121 GLU A O 1
ATOM 1020 N N . LEU A 1 122 ? 14.346 -3.952 1.508 1.00 94.00 122 LEU A N 1
ATOM 1021 C CA . LEU A 1 122 ? 13.444 -5.078 1.760 1.00 94.00 122 LEU A CA 1
ATOM 1022 C C . LEU A 1 122 ? 14.173 -6.263 2.408 1.00 94.00 122 LEU A C 1
ATOM 1024 O O . LEU A 1 122 ? 13.583 -6.948 3.238 1.00 94.00 122 LEU A O 1
ATOM 1028 N N . LYS A 1 123 ? 15.439 -6.508 2.047 1.00 92.69 123 LYS A N 1
ATOM 1029 C CA . LYS A 1 123 ? 16.252 -7.590 2.613 1.00 92.69 123 LYS A CA 1
ATOM 1030 C C . LYS A 1 123 ? 16.600 -7.315 4.075 1.00 92.69 123 LYS A C 1
ATOM 1032 O O . LYS A 1 123 ? 16.424 -8.210 4.891 1.00 92.69 123 LYS A O 1
ATOM 1037 N N . VAL A 1 124 ? 16.961 -6.076 4.423 1.00 93.44 124 VAL A N 1
ATOM 1038 C CA . VAL A 1 124 ? 17.143 -5.645 5.823 1.00 93.44 124 VAL A CA 1
ATOM 1039 C C . VAL A 1 124 ? 15.853 -5.860 6.623 1.00 93.44 124 VAL A C 1
ATOM 1041 O O . VAL A 1 124 ? 15.873 -6.549 7.637 1.00 93.44 124 VAL A O 1
ATOM 1044 N N . GLN A 1 125 ? 14.713 -5.367 6.127 1.00 93.12 125 GLN A N 1
ATOM 1045 C CA . GLN A 1 125 ? 13.404 -5.559 6.772 1.00 93.12 125 GLN A CA 1
ATOM 1046 C C . GLN A 1 125 ? 12.984 -7.040 6.891 1.00 93.12 125 GLN A C 1
ATOM 1048 O O . GLN A 1 125 ? 12.258 -7.407 7.813 1.00 93.12 125 GLN A O 1
ATOM 1053 N N . TYR A 1 126 ? 13.422 -7.898 5.967 1.00 92.00 126 TYR A N 1
ATOM 1054 C CA . TYR A 1 126 ? 13.189 -9.344 5.994 1.00 92.00 126 TYR A CA 1
ATOM 1055 C C . TYR A 1 126 ? 14.081 -10.047 7.031 1.00 92.00 126 TYR A C 1
ATOM 1057 O O . TYR A 1 126 ? 13.581 -10.829 7.840 1.00 92.00 126 TYR A O 1
ATOM 1065 N N . ASP A 1 127 ? 15.381 -9.743 7.059 1.00 90.44 127 ASP A N 1
ATOM 1066 C CA . ASP A 1 127 ? 16.333 -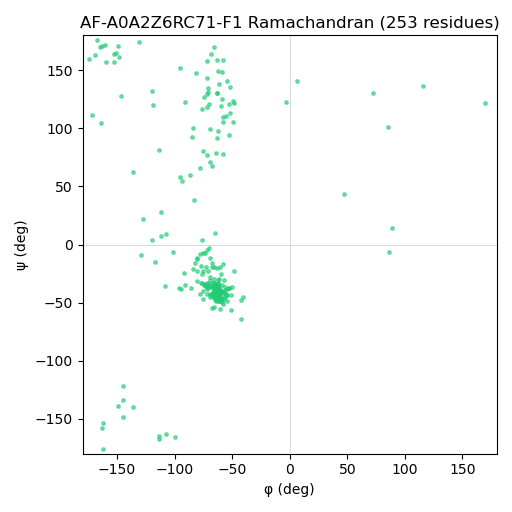10.365 7.985 1.00 90.44 127 ASP A CA 1
ATOM 1067 C C . ASP A 1 127 ? 16.124 -9.885 9.443 1.00 90.44 127 ASP A C 1
ATOM 1069 O O . ASP A 1 127 ? 16.436 -10.627 10.373 1.00 90.44 127 ASP A O 1
ATOM 1073 N N . GLU A 1 128 ? 15.505 -8.714 9.664 1.00 89.56 128 GLU A N 1
ATOM 1074 C CA . GLU A 1 128 ? 15.001 -8.262 10.978 1.00 89.56 128 GLU A CA 1
ATOM 1075 C C . GLU A 1 128 ? 13.853 -9.137 11.527 1.00 89.56 128 GLU A C 1
ATOM 1077 O O . GLU A 1 128 ? 13.784 -9.384 12.734 1.00 89.56 128 GLU A O 1
ATOM 1082 N N . ILE A 1 129 ? 12.945 -9.608 10.662 1.00 86.88 129 ILE A N 1
ATOM 1083 C CA . ILE A 1 129 ? 11.735 -10.356 11.062 1.00 86.88 129 ILE A CA 1
ATOM 1084 C C . ILE A 1 129 ? 11.990 -11.870 11.099 1.00 86.88 129 ILE A C 1
ATOM 1086 O O . ILE A 1 129 ? 11.480 -12.552 11.992 1.00 86.88 129 ILE A O 1
ATOM 1090 N N . LYS A 1 130 ? 12.825 -12.401 10.193 1.00 84.25 130 LYS A N 1
ATOM 1091 C CA . LYS A 1 130 ? 13.202 -13.827 10.124 1.00 84.25 130 LYS A CA 1
ATOM 1092 C C . LYS A 1 130 ? 13.498 -14.484 11.493 1.00 84.25 130 LYS A C 1
ATOM 1094 O O . LYS A 1 130 ? 12.941 -15.554 11.739 1.00 84.25 130 LYS A O 1
ATOM 1099 N N . PRO A 1 131 ? 14.308 -13.908 12.410 1.00 70.00 131 PRO A N 1
ATOM 1100 C CA . PRO A 1 131 ? 14.598 -14.548 13.697 1.00 70.00 131 PRO A CA 1
ATOM 1101 C C . PRO A 1 131 ? 13.394 -14.646 14.648 1.00 70.00 131 PRO A C 1
ATOM 1103 O O . PRO A 1 131 ? 13.429 -15.471 15.557 1.00 70.00 131 PRO A O 1
ATOM 1106 N N . GLN A 1 132 ? 12.331 -13.851 14.469 1.00 59.72 132 GLN A N 1
ATOM 1107 C CA . GLN A 1 132 ? 11.170 -13.883 15.369 1.00 59.72 132 GLN A CA 1
ATOM 1108 C C . GLN A 1 132 ? 10.204 -15.038 15.057 1.00 59.72 132 GLN A C 1
ATOM 1110 O O . GLN A 1 132 ? 9.615 -15.598 15.979 1.00 59.72 132 GLN A O 1
ATOM 1115 N N . ASN A 1 133 ? 10.088 -15.454 13.789 1.00 57.59 133 ASN A N 1
ATOM 1116 C CA . ASN A 1 133 ? 9.154 -16.513 13.378 1.00 57.59 133 ASN A CA 1
ATOM 1117 C C . ASN A 1 133 ? 9.676 -17.950 13.607 1.00 57.59 133 ASN A C 1
ATOM 1119 O O . ASN A 1 133 ? 8.883 -18.886 13.642 1.00 57.59 133 ASN A O 1
ATOM 1123 N N . ASN A 1 134 ? 10.980 -18.155 13.834 1.00 55.88 134 ASN A N 1
ATOM 1124 C CA . ASN A 1 134 ? 11.560 -19.498 14.019 1.00 55.88 134 ASN A CA 1
ATOM 1125 C C . ASN A 1 134 ? 11.306 -20.140 15.407 1.00 55.88 134 ASN A C 1
ATOM 1127 O O . ASN A 1 134 ? 11.809 -21.231 15.675 1.00 55.88 134 ASN A O 1
ATOM 1131 N N . THR A 1 135 ? 10.534 -19.508 16.299 1.00 45.81 135 THR A N 1
ATOM 1132 C CA . THR A 1 135 ? 10.308 -20.001 17.676 1.00 45.81 135 THR A CA 1
ATOM 1133 C C . THR A 1 135 ? 9.019 -20.826 17.812 1.00 45.81 135 THR A C 1
ATOM 1135 O O . THR A 1 135 ? 8.160 -20.491 18.623 1.00 45.81 135 THR A O 1
ATOM 1138 N N . GLN A 1 136 ? 8.884 -21.914 17.039 1.00 41.84 136 GLN A N 1
ATOM 1139 C CA . GLN A 1 136 ? 8.125 -23.118 17.439 1.00 41.84 136 GLN A CA 1
ATOM 1140 C C . GLN A 1 136 ? 8.304 -24.278 16.442 1.00 41.84 136 GLN A C 1
ATOM 1142 O O . GLN A 1 136 ? 7.785 -24.240 15.327 1.00 41.84 136 GLN A O 1
ATOM 1147 N N . PRO A 1 137 ? 8.987 -25.350 16.872 1.00 43.44 137 PRO A N 1
ATOM 1148 C CA . PRO A 1 137 ? 8.438 -26.700 16.703 1.00 43.44 137 PRO A CA 1
ATOM 1149 C C . PRO A 1 137 ? 8.250 -27.393 18.063 1.00 43.44 137 PRO A C 1
ATOM 1151 O O . PRO A 1 137 ? 9.173 -27.428 18.874 1.00 43.44 137 PRO A O 1
ATOM 1154 N N . GLU A 1 138 ? 7.083 -27.997 18.313 1.00 40.22 138 GLU A N 1
ATOM 1155 C CA . GLU A 1 138 ? 6.917 -28.914 19.453 1.00 40.22 138 GLU A CA 1
ATOM 1156 C C . GLU A 1 138 ? 7.373 -30.335 19.086 1.00 40.22 138 GLU A C 1
ATOM 1158 O O . GLU A 1 138 ? 6.592 -31.155 18.599 1.00 40.22 138 GLU A O 1
ATOM 1163 N N . GLU A 1 139 ? 8.641 -30.653 19.353 1.00 37.09 139 GLU A N 1
ATOM 1164 C CA . GLU A 1 139 ? 9.169 -32.016 19.205 1.00 37.09 139 GLU A CA 1
ATOM 1165 C C . GLU A 1 139 ? 8.722 -32.948 20.347 1.00 37.09 139 GLU A C 1
ATOM 1167 O O . GLU A 1 139 ? 9.472 -33.266 21.269 1.00 37.09 139 GLU A O 1
ATOM 1172 N N . ASN A 1 140 ? 7.494 -33.460 20.257 1.00 45.38 140 ASN A N 1
ATOM 1173 C CA . ASN A 1 140 ? 7.008 -34.557 21.102 1.00 45.38 140 ASN A CA 1
ATOM 1174 C C . ASN A 1 140 ? 7.365 -35.941 20.513 1.00 45.38 140 ASN A C 1
ATOM 1176 O O . ASN A 1 140 ? 6.488 -36.763 20.233 1.00 45.38 140 ASN A O 1
ATOM 1180 N N . PHE A 1 141 ? 8.659 -36.228 20.326 1.00 38.50 141 PHE A N 1
ATOM 1181 C CA . PHE A 1 141 ? 9.115 -37.545 19.858 1.00 38.50 141 PHE A CA 1
ATOM 1182 C C . PHE A 1 141 ? 9.251 -38.559 21.002 1.00 38.50 141 PHE A C 1
ATOM 1184 O O . PHE A 1 141 ? 10.239 -38.597 21.736 1.00 38.50 141 PHE A O 1
ATOM 1191 N N . SER A 1 142 ? 8.245 -39.429 21.132 1.00 43.78 142 SER A N 1
ATOM 1192 C CA . SER A 1 142 ? 8.295 -40.577 22.042 1.00 43.78 142 SER A CA 1
ATOM 1193 C C . SER A 1 142 ? 9.203 -41.679 21.478 1.00 43.78 142 SER A C 1
ATOM 1195 O O . SER A 1 142 ? 9.048 -42.109 20.338 1.00 43.78 142 SER A O 1
ATOM 1197 N N . ASN A 1 143 ? 10.168 -42.127 22.279 1.00 48.88 143 ASN A N 1
ATOM 1198 C CA . ASN A 1 143 ? 11.266 -43.003 21.868 1.00 48.88 143 ASN A CA 1
ATOM 1199 C C . ASN A 1 143 ? 10.923 -44.496 22.048 1.00 48.88 143 ASN A C 1
ATOM 1201 O O . ASN A 1 143 ? 10.656 -44.900 23.179 1.00 48.88 143 ASN A O 1
ATOM 1205 N N . ASN A 1 144 ? 10.986 -45.320 20.986 1.00 46.81 144 ASN A N 1
ATOM 1206 C CA . ASN A 1 144 ? 11.108 -46.787 21.101 1.00 46.81 144 ASN A CA 1
ATOM 1207 C C . ASN A 1 144 ? 11.561 -47.500 19.802 1.00 46.81 144 ASN A C 1
ATOM 1209 O O . ASN A 1 144 ? 10.769 -47.746 18.901 1.00 46.81 144 ASN A O 1
ATOM 1213 N N . ASN A 1 145 ? 12.833 -47.912 19.786 1.00 55.94 145 ASN A N 1
ATOM 1214 C CA . ASN A 1 145 ? 13.510 -48.881 18.902 1.00 55.94 145 ASN A CA 1
ATOM 1215 C C . ASN A 1 145 ? 12.699 -49.646 17.820 1.00 55.94 145 ASN A C 1
ATOM 1217 O O . ASN A 1 145 ? 11.968 -50.583 18.143 1.00 55.94 145 ASN A O 1
ATOM 1221 N N . SER A 1 146 ? 13.113 -49.522 16.550 1.00 51.03 146 SER A N 1
ATOM 1222 C CA . SER A 1 146 ? 13.707 -50.660 15.807 1.00 51.03 146 SER A CA 1
ATOM 1223 C C . SER A 1 146 ? 14.480 -50.202 14.557 1.00 51.03 146 SER A C 1
ATOM 1225 O O . SER A 1 146 ? 14.397 -49.047 14.152 1.00 51.03 146 SER A O 1
ATOM 1227 N N . SER A 1 147 ? 15.217 -51.104 13.893 1.00 58.22 147 SER A N 1
ATOM 1228 C CA . SER A 1 147 ? 15.982 -50.795 12.666 1.00 58.22 147 SER A CA 1
ATOM 1229 C C . SER A 1 147 ? 15.137 -50.252 11.502 1.00 58.22 147 SER A C 1
ATOM 1231 O O . SER A 1 147 ? 15.696 -49.663 10.576 1.00 58.22 147 SER A O 1
ATOM 1233 N N . ILE A 1 148 ? 13.812 -50.430 11.549 1.00 55.47 148 ILE A N 1
ATOM 1234 C CA . ILE A 1 148 ? 12.870 -49.858 10.582 1.00 55.47 148 ILE A CA 1
ATOM 1235 C C . ILE A 1 148 ? 12.891 -48.322 10.614 1.00 55.47 148 ILE A C 1
ATOM 1237 O O . ILE A 1 148 ? 12.826 -47.720 9.545 1.00 55.47 148 ILE A O 1
ATOM 1241 N N . ASP A 1 149 ? 13.108 -47.691 11.777 1.00 63.34 149 ASP A N 1
ATOM 1242 C CA . ASP A 1 149 ? 13.164 -46.224 11.890 1.00 63.34 149 ASP A CA 1
ATOM 1243 C C . ASP A 1 149 ? 14.295 -45.623 11.062 1.00 63.34 149 ASP A C 1
ATOM 1245 O O . ASP A 1 149 ? 14.102 -44.591 10.433 1.00 63.34 149 ASP A O 1
ATOM 1249 N N . ARG A 1 150 ? 15.471 -46.264 10.986 1.00 59.41 150 ARG A N 1
ATOM 1250 C CA . ARG A 1 150 ? 16.565 -45.744 10.145 1.00 59.41 150 ARG A CA 1
ATOM 1251 C C . ARG A 1 150 ? 16.251 -45.839 8.658 1.00 59.41 150 ARG A C 1
ATOM 1253 O O . ARG A 1 150 ? 16.637 -44.947 7.912 1.00 59.41 150 ARG A O 1
ATOM 1260 N N . PHE A 1 151 ? 15.561 -46.892 8.223 1.00 64.00 151 PHE A N 1
ATOM 1261 C CA . PHE A 1 151 ? 15.153 -47.015 6.824 1.00 64.00 151 PHE A CA 1
ATOM 1262 C C . PHE A 1 151 ? 14.023 -46.032 6.489 1.00 64.00 151 PHE A C 1
ATOM 1264 O O . PHE A 1 151 ? 14.095 -45.337 5.480 1.00 64.00 151 PHE A O 1
ATOM 1271 N N . HIS A 1 152 ? 13.030 -45.893 7.371 1.00 63.50 152 HIS A N 1
ATOM 1272 C CA . HIS A 1 152 ? 11.973 -44.898 7.209 1.00 63.50 152 HIS A CA 1
ATOM 1273 C C . HIS A 1 152 ? 12.507 -43.464 7.288 1.00 63.50 152 HIS A C 1
ATOM 1275 O O . HIS A 1 152 ? 12.114 -42.656 6.461 1.00 63.50 152 HIS A O 1
ATOM 1281 N N . ALA A 1 153 ? 13.453 -43.148 8.173 1.00 64.50 153 ALA A N 1
ATOM 1282 C CA . ALA A 1 153 ? 14.101 -41.837 8.220 1.00 64.50 153 ALA A CA 1
ATOM 1283 C C . ALA A 1 153 ? 14.955 -41.551 6.969 1.00 64.50 153 ALA A C 1
ATOM 1285 O O . ALA A 1 153 ? 15.012 -40.412 6.524 1.00 64.50 153 ALA A O 1
ATOM 1286 N N . TYR A 1 154 ? 15.575 -42.572 6.367 1.00 65.62 154 TYR A N 1
ATOM 1287 C CA . TYR A 1 154 ? 16.372 -42.418 5.145 1.00 65.62 154 TYR A CA 1
ATOM 1288 C C . TYR A 1 154 ? 15.523 -42.248 3.869 1.00 65.62 154 TYR A C 1
ATOM 1290 O O . TYR A 1 154 ? 15.932 -41.537 2.954 1.00 65.62 154 TYR A O 1
ATOM 1298 N N . ILE A 1 155 ? 14.346 -42.885 3.799 1.00 72.31 155 ILE A N 1
ATOM 1299 C CA . ILE A 1 155 ? 13.445 -42.830 2.631 1.00 72.31 155 ILE A CA 1
ATOM 1300 C C . ILE A 1 155 ? 12.366 -41.737 2.761 1.00 72.31 155 ILE A C 1
ATOM 1302 O O . ILE A 1 155 ? 12.026 -41.095 1.771 1.00 72.31 155 ILE A O 1
ATOM 1306 N N . PHE A 1 156 ? 11.822 -41.532 3.965 1.00 76.31 156 PHE A N 1
ATOM 1307 C CA . PHE A 1 156 ? 10.655 -40.680 4.253 1.00 76.31 156 PHE A CA 1
ATOM 1308 C C . PHE A 1 156 ? 10.870 -39.661 5.382 1.00 76.31 156 PHE A C 1
ATOM 1310 O O . PHE A 1 156 ? 10.003 -38.816 5.602 1.00 76.31 156 PHE A O 1
ATOM 1317 N N . GLY A 1 157 ? 11.977 -39.740 6.124 1.00 56.44 157 GLY A N 1
ATOM 1318 C CA . GLY A 1 157 ? 12.358 -38.677 7.048 1.00 56.44 157 GLY A CA 1
ATOM 1319 C C . GLY A 1 157 ? 12.693 -37.395 6.284 1.00 56.44 157 GLY A C 1
ATOM 1320 O O . GLY A 1 157 ? 12.810 -37.422 5.053 1.00 56.44 157 GLY A O 1
ATOM 1321 N N . PRO A 1 158 ? 12.863 -36.264 6.988 1.00 53.03 158 PRO A N 1
ATOM 1322 C CA . PRO A 1 158 ? 13.367 -35.061 6.353 1.00 53.03 158 PRO A CA 1
ATOM 1323 C C . PRO A 1 158 ? 14.733 -35.381 5.746 1.00 53.03 158 PRO A C 1
ATOM 1325 O O . PRO A 1 158 ? 15.716 -35.590 6.458 1.00 53.03 158 PRO A O 1
ATOM 1328 N N . GLN A 1 159 ? 14.787 -35.418 4.413 1.00 47.25 159 GLN A N 1
ATOM 1329 C CA . GLN A 1 159 ? 16.047 -35.259 3.707 1.00 47.25 159 GLN A CA 1
ATOM 1330 C C . GLN A 1 159 ? 16.649 -33.966 4.249 1.00 47.25 159 GLN A C 1
ATOM 1332 O O . GLN A 1 159 ? 16.027 -32.908 4.127 1.00 47.25 159 GLN A O 1
ATOM 1337 N N . VAL A 1 160 ? 17.847 -34.040 4.831 1.00 51.97 160 VAL A N 1
ATOM 1338 C CA . VAL A 1 160 ? 18.679 -32.847 4.992 1.00 51.97 160 VAL A CA 1
ATOM 1339 C C . VAL A 1 160 ? 19.169 -32.511 3.590 1.00 51.97 160 VAL A C 1
ATOM 1341 O O . VAL A 1 160 ? 20.281 -32.843 3.189 1.00 51.97 160 VAL A O 1
ATOM 1344 N N . ILE A 1 161 ? 18.256 -31.921 2.816 1.00 49.97 161 ILE A N 1
ATOM 1345 C CA . ILE A 1 161 ? 18.579 -31.125 1.648 1.00 49.97 161 ILE A CA 1
ATOM 1346 C C . ILE A 1 161 ? 19.526 -30.072 2.204 1.00 49.97 161 ILE A C 1
ATOM 1348 O O . ILE A 1 161 ? 19.108 -29.253 3.022 1.00 49.97 161 ILE A O 1
ATOM 1352 N N . GLU A 1 162 ? 20.803 -30.151 1.829 1.00 43.09 162 GLU A N 1
ATOM 1353 C CA . GLU A 1 162 ? 21.762 -29.088 2.117 1.00 43.09 162 GLU A CA 1
ATOM 1354 C C . GLU A 1 162 ? 21.098 -27.776 1.688 1.00 43.09 162 GLU A C 1
ATOM 1356 O O . GLU A 1 162 ? 20.621 -27.686 0.550 1.00 43.09 162 GLU A O 1
ATOM 1361 N N . GLU A 1 163 ? 20.948 -26.827 2.620 1.00 47.12 163 GLU A N 1
ATOM 1362 C CA . GLU A 1 163 ? 20.165 -25.611 2.391 1.00 47.12 163 GLU A CA 1
ATOM 1363 C C . GLU A 1 163 ? 20.824 -24.795 1.275 1.00 47.12 163 GLU A C 1
ATOM 1365 O O . GLU A 1 163 ? 21.707 -23.972 1.511 1.00 47.12 163 GLU A O 1
ATOM 1370 N N . ASN A 1 164 ? 20.390 -25.045 0.037 1.00 44.47 164 ASN A N 1
ATOM 1371 C CA . ASN A 1 164 ? 20.688 -24.195 -1.102 1.00 44.47 164 ASN A CA 1
ATOM 1372 C C . ASN A 1 164 ? 20.290 -22.774 -0.698 1.00 44.47 164 ASN A C 1
ATOM 1374 O O . ASN A 1 164 ? 19.206 -22.579 -0.148 1.00 44.47 164 ASN A O 1
ATOM 1378 N N . GLU A 1 165 ? 21.144 -21.791 -0.989 1.00 53.75 165 GLU A N 1
ATOM 1379 C CA . GLU A 1 165 ? 21.059 -20.403 -0.487 1.00 53.75 165 GLU A CA 1
ATOM 1380 C C . GLU A 1 165 ? 19.815 -19.618 -0.978 1.00 53.75 165 GLU A C 1
ATOM 1382 O O . GLU A 1 165 ? 19.684 -18.412 -0.771 1.00 53.75 165 GLU A O 1
ATOM 1387 N N . ASP A 1 166 ? 18.879 -20.321 -1.610 1.00 55.97 166 ASP A N 1
ATOM 1388 C CA . ASP A 1 166 ? 17.584 -19.906 -2.120 1.00 55.97 166 ASP A CA 1
ATOM 1389 C C . ASP A 1 166 ? 16.608 -19.579 -0.985 1.00 55.97 166 ASP A C 1
ATOM 1391 O O . ASP A 1 166 ? 15.631 -20.293 -0.737 1.00 55.97 166 ASP A O 1
ATOM 1395 N N . THR A 1 167 ? 16.858 -18.464 -0.294 1.00 80.75 167 THR A N 1
ATOM 1396 C CA . THR A 1 167 ? 15.970 -17.994 0.770 1.00 80.75 167 THR A CA 1
ATOM 1397 C C . THR A 1 167 ? 14.577 -17.643 0.232 1.00 80.75 167 THR A C 1
ATOM 1399 O O . THR A 1 167 ? 14.387 -17.357 -0.953 1.00 80.75 167 THR A O 1
ATOM 1402 N N . GLU A 1 168 ? 13.581 -17.637 1.123 1.00 89.12 168 GLU A N 1
ATOM 1403 C CA . GLU A 1 168 ? 12.197 -17.208 0.860 1.00 89.12 168 GLU A CA 1
ATOM 1404 C C . GLU A 1 168 ? 12.122 -15.945 -0.025 1.00 89.12 168 GLU A C 1
ATOM 1406 O O . GLU A 1 168 ? 11.375 -15.890 -1.007 1.00 89.12 168 GLU A O 1
ATOM 1411 N N . PHE A 1 169 ? 12.972 -14.967 0.306 1.00 89.12 169 PHE A N 1
ATOM 1412 C CA . PHE A 1 169 ? 13.186 -13.713 -0.407 1.00 89.12 169 PHE A CA 1
ATOM 1413 C C . PHE A 1 169 ? 13.449 -13.926 -1.907 1.00 89.12 169 PHE A C 1
ATOM 1415 O O . PHE A 1 169 ? 12.720 -13.412 -2.757 1.00 89.12 169 PHE A O 1
ATOM 1422 N N . ASP A 1 170 ? 14.460 -14.721 -2.241 1.00 89.75 170 ASP A N 1
ATOM 1423 C CA . ASP A 1 170 ? 14.926 -14.954 -3.608 1.00 89.75 170 ASP A CA 1
ATOM 1424 C C . ASP A 1 170 ? 13.898 -15.754 -4.420 1.00 89.75 170 ASP A C 1
ATOM 1426 O O . ASP A 1 170 ? 13.642 -15.471 -5.596 1.00 89.75 170 ASP A O 1
ATOM 1430 N N . ASN A 1 171 ? 13.214 -16.691 -3.763 1.00 90.44 171 ASN A N 1
ATOM 1431 C CA . ASN A 1 171 ? 12.144 -17.481 -4.366 1.00 90.44 171 ASN A CA 1
ATOM 1432 C C . ASN A 1 171 ? 10.922 -16.623 -4.734 1.00 90.44 171 ASN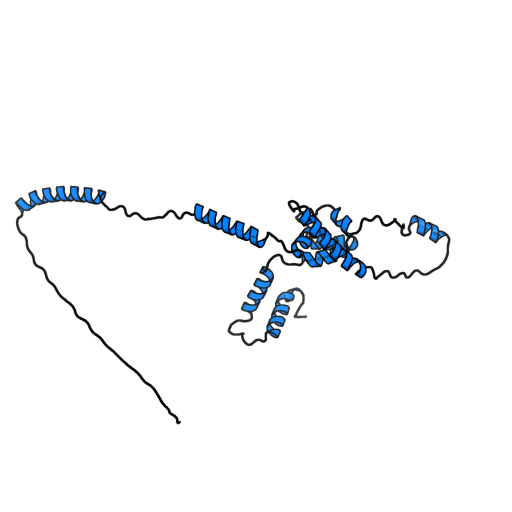 A C 1
ATOM 1434 O O . ASN A 1 171 ? 10.356 -16.799 -5.819 1.00 90.44 171 ASN A O 1
ATOM 1438 N N . TYR A 1 172 ? 10.563 -15.618 -3.927 1.00 91.56 172 TYR A N 1
ATOM 1439 C CA . TYR A 1 172 ? 9.523 -14.654 -4.304 1.00 91.56 172 TYR A CA 1
ATOM 1440 C C . TYR A 1 172 ? 9.879 -13.877 -5.583 1.00 91.56 172 TYR A C 1
ATOM 1442 O O . TYR A 1 172 ? 9.021 -13.713 -6.459 1.00 91.56 172 TYR A O 1
ATOM 1450 N N . PHE A 1 173 ? 11.134 -13.448 -5.753 1.00 89.38 173 PHE A N 1
ATOM 1451 C CA . PHE A 1 173 ? 11.567 -12.759 -6.977 1.00 89.38 173 PHE A CA 1
ATOM 1452 C C . PHE A 1 173 ? 11.613 -13.675 -8.211 1.00 89.38 173 PHE A C 1
ATOM 1454 O O . PHE A 1 173 ? 11.403 -13.193 -9.326 1.00 89.38 173 PHE A O 1
ATOM 1461 N N . ARG A 1 174 ? 11.828 -14.985 -8.027 1.00 88.69 174 ARG A N 1
ATOM 1462 C CA . ARG A 1 174 ? 11.816 -15.994 -9.104 1.00 88.69 174 ARG A CA 1
ATOM 1463 C C . ARG A 1 174 ? 10.417 -16.396 -9.570 1.00 88.69 174 ARG A C 1
ATOM 1465 O O . ARG A 1 174 ? 10.248 -16.698 -10.751 1.00 88.69 174 ARG A O 1
ATOM 1472 N N . THR A 1 175 ? 9.415 -16.418 -8.684 1.00 88.88 175 THR A N 1
ATOM 1473 C CA . THR A 1 175 ? 8.037 -16.770 -9.090 1.00 88.88 175 THR A CA 1
ATOM 1474 C C . THR A 1 175 ? 7.504 -15.814 -10.169 1.00 88.88 175 THR A C 1
ATOM 1476 O O . THR A 1 175 ? 7.850 -14.626 -10.168 1.00 88.88 175 THR A O 1
ATOM 1479 N N . PRO A 1 176 ? 6.628 -16.273 -11.085 1.00 88.50 176 PRO A N 1
ATOM 1480 C CA . PRO A 1 176 ? 6.043 -15.408 -12.107 1.00 88.50 176 PRO A CA 1
ATOM 1481 C C . PRO A 1 176 ? 5.289 -14.207 -11.508 1.00 88.50 176 PRO A C 1
ATOM 1483 O O . PRO A 1 176 ? 4.871 -14.202 -10.350 1.00 88.50 176 PRO A O 1
ATOM 1486 N N . GLN A 1 177 ? 5.124 -13.167 -12.322 1.00 89.69 177 GLN A N 1
ATOM 1487 C CA . GLN A 1 177 ? 4.257 -12.026 -12.019 1.00 89.69 177 GLN A CA 1
ATOM 1488 C C . GLN A 1 177 ? 2.789 -12.472 -12.115 1.00 89.69 177 GLN A C 1
ATOM 1490 O O . GLN A 1 177 ? 2.425 -13.175 -13.058 1.00 89.69 177 GLN A O 1
ATOM 1495 N N . ALA A 1 178 ? 1.961 -12.085 -11.145 1.00 90.81 178 ALA A N 1
ATOM 1496 C CA . ALA A 1 178 ? 0.539 -12.431 -11.115 1.00 90.81 178 ALA A CA 1
ATOM 1497 C C . ALA A 1 178 ? -0.266 -11.664 -12.185 1.00 90.81 178 ALA A C 1
ATOM 1499 O O . ALA A 1 178 ? 0.152 -10.588 -12.621 1.00 90.81 178 ALA A O 1
ATOM 1500 N N . SER A 1 179 ? -1.440 -12.184 -12.581 1.00 90.69 179 SER A N 1
ATOM 1501 C CA . SER A 1 179 ? -2.350 -11.449 -13.480 1.00 90.69 179 SER A CA 1
ATOM 1502 C C . SER A 1 179 ? -2.823 -10.155 -12.822 1.00 90.69 179 SER A C 1
ATOM 1504 O O . SER A 1 179 ? -3.001 -10.113 -11.603 1.00 90.69 179 SER A O 1
ATOM 1506 N N . TYR A 1 180 ? -3.091 -9.128 -13.626 1.00 88.38 180 TYR A N 1
ATOM 1507 C CA . TYR A 1 180 ? -3.579 -7.824 -13.170 1.00 88.38 180 TYR A CA 1
ATOM 1508 C C . TYR A 1 180 ? -4.838 -7.928 -12.283 1.00 88.38 180 TYR A C 1
ATOM 1510 O O . TYR A 1 180 ? -4.947 -7.241 -11.264 1.00 88.38 180 TYR A O 1
ATOM 1518 N N . ASP A 1 181 ? -5.731 -8.858 -12.627 1.00 92.06 181 ASP A N 1
ATOM 1519 C CA . ASP A 1 181 ? -7.015 -9.128 -11.960 1.00 92.06 181 ASP A CA 1
ATOM 1520 C C . ASP A 1 181 ? -6.871 -9.848 -10.605 1.00 92.06 181 ASP A C 1
ATOM 1522 O O . ASP A 1 181 ? -7.847 -10.034 -9.880 1.00 92.06 181 ASP A O 1
ATOM 1526 N N . THR A 1 182 ? -5.656 -10.276 -10.247 1.00 91.12 182 THR A N 1
ATOM 1527 C CA . THR A 1 182 ? -5.387 -10.976 -8.985 1.00 91.12 182 THR A CA 1
ATOM 1528 C C . THR A 1 182 ? -5.489 -9.999 -7.816 1.00 91.12 182 THR A C 1
ATOM 1530 O O . THR A 1 182 ? -4.818 -8.971 -7.808 1.00 91.12 182 THR A O 1
ATOM 1533 N N . ASN A 1 183 ? -6.250 -10.331 -6.773 1.00 92.38 183 ASN A N 1
ATOM 1534 C CA . ASN A 1 183 ? -6.214 -9.570 -5.524 1.00 92.38 183 ASN A CA 1
ATOM 1535 C C . ASN A 1 183 ? -4.882 -9.850 -4.783 1.00 92.38 183 ASN A C 1
ATOM 1537 O O . ASN A 1 183 ? -4.664 -11.002 -4.393 1.00 92.38 183 ASN A O 1
ATOM 1541 N N . PRO A 1 184 ? -4.003 -8.851 -4.541 1.00 93.25 184 PRO A N 1
ATOM 1542 C CA . PRO A 1 184 ? -2.714 -9.076 -3.882 1.00 93.25 184 PRO A CA 1
ATOM 1543 C C . PRO A 1 184 ? -2.842 -9.688 -2.489 1.00 93.25 184 PRO A C 1
ATOM 1545 O O . PRO A 1 184 ? -2.080 -10.588 -2.152 1.00 93.25 184 PRO A O 1
ATOM 1548 N N . PHE A 1 185 ? -3.829 -9.263 -1.694 1.00 93.00 185 PHE A N 1
ATOM 1549 C CA . PHE A 1 185 ? -4.037 -9.798 -0.346 1.00 93.00 185 PHE A CA 1
ATOM 1550 C C . PHE A 1 185 ? -4.450 -11.271 -0.381 1.00 93.00 185 PHE A C 1
ATOM 1552 O O . PHE A 1 185 ? -3.988 -12.051 0.445 1.00 93.00 185 PHE A O 1
ATOM 1559 N N . GLN A 1 186 ? -5.264 -11.671 -1.363 1.00 93.88 186 GLN A N 1
ATOM 1560 C CA . GLN A 1 186 ? -5.636 -13.074 -1.555 1.00 93.88 186 GLN A CA 1
ATOM 1561 C C . GLN A 1 186 ? -4.457 -13.904 -2.079 1.00 93.88 186 GLN A C 1
ATOM 1563 O O . GLN A 1 186 ? -4.267 -15.033 -1.639 1.00 93.88 186 GLN A O 1
ATOM 1568 N N . TRP A 1 187 ? -3.626 -13.349 -2.970 1.00 95.06 187 TRP A N 1
ATOM 1569 C CA . TRP A 1 187 ? -2.396 -14.014 -3.409 1.00 95.06 187 TRP A CA 1
ATOM 1570 C C . TRP A 1 187 ? -1.454 -14.260 -2.226 1.00 95.06 187 TRP A C 1
ATOM 1572 O O . TRP A 1 187 ? -1.017 -15.389 -2.017 1.00 95.06 187 TRP A O 1
ATOM 1582 N N . TRP A 1 188 ? -1.208 -13.239 -1.403 1.00 95.75 188 TRP A N 1
ATOM 1583 C CA . TRP A 1 188 ? -0.380 -13.360 -0.203 1.00 95.75 188 TRP A CA 1
ATOM 1584 C C . TRP A 1 188 ? -0.980 -14.325 0.824 1.00 95.75 188 TRP A C 1
ATOM 1586 O O . TRP A 1 188 ? -0.255 -15.157 1.356 1.00 95.75 188 TRP A O 1
ATOM 1596 N N . GLN A 1 189 ? -2.297 -14.300 1.042 1.00 93.25 189 GLN A N 1
ATOM 1597 C CA . GLN A 1 189 ? -2.986 -15.258 1.913 1.00 93.25 189 GLN A CA 1
ATOM 1598 C C . GLN A 1 189 ? -2.834 -16.712 1.435 1.00 93.25 189 GLN A C 1
ATOM 1600 O O . GLN A 1 189 ? -2.647 -17.598 2.267 1.00 93.25 189 GLN A O 1
ATOM 1605 N N . ASN A 1 190 ? -2.886 -16.952 0.121 1.00 93.44 190 ASN A N 1
ATOM 1606 C CA . ASN A 1 190 ? -2.754 -18.284 -0.478 1.00 93.44 190 ASN A CA 1
ATOM 1607 C C . ASN A 1 190 ? -1.306 -18.803 -0.506 1.00 93.44 190 ASN A C 1
ATOM 1609 O O . ASN A 1 190 ? -1.105 -20.011 -0.553 1.00 93.44 190 ASN A O 1
ATOM 1613 N N . ASN A 1 191 ? -0.306 -17.914 -0.507 1.00 92.31 191 ASN A N 1
ATOM 1614 C CA . ASN A 1 191 ? 1.117 -18.278 -0.543 1.00 92.31 191 ASN A CA 1
ATOM 1615 C C . ASN A 1 191 ? 1.825 -18.048 0.809 1.00 92.31 191 ASN A C 1
ATOM 1617 O O . ASN A 1 191 ? 3.047 -18.162 0.884 1.00 92.31 191 ASN A O 1
ATOM 1621 N N . LYS A 1 192 ? 1.077 -17.740 1.881 1.00 91.31 192 LYS A N 1
ATOM 1622 C CA . LYS A 1 192 ? 1.604 -17.444 3.225 1.00 91.31 192 LYS A CA 1
ATOM 1623 C C . LYS A 1 192 ? 2.580 -18.513 3.717 1.00 91.31 192 LYS A C 1
ATOM 1625 O O . LYS A 1 192 ? 3.606 -18.177 4.289 1.00 91.31 192 LYS A O 1
ATOM 1630 N N . ASP A 1 193 ? 2.259 -19.786 3.515 1.00 88.00 193 ASP A N 1
ATOM 1631 C CA . ASP A 1 193 ? 3.057 -20.886 4.068 1.00 88.00 193 ASP A CA 1
ATOM 1632 C C . ASP A 1 193 ? 4.315 -21.179 3.223 1.00 88.00 193 ASP A C 1
ATOM 1634 O O . ASP A 1 193 ? 5.229 -21.851 3.687 1.00 88.00 193 ASP A O 1
ATOM 1638 N N . SER A 1 194 ? 4.397 -20.624 2.006 1.00 88.19 194 SER A N 1
ATOM 1639 C CA . SER A 1 194 ? 5.616 -20.586 1.180 1.00 88.19 194 SER A CA 1
ATOM 1640 C C . SER A 1 194 ? 6.453 -19.323 1.403 1.00 88.19 194 SER A C 1
ATOM 1642 O O . SER A 1 194 ? 7.653 -19.341 1.140 1.00 88.19 194 SER A O 1
ATOM 1644 N N . PHE A 1 195 ? 5.826 -18.232 1.857 1.00 91.56 195 PHE A N 1
ATOM 1645 C CA . PHE A 1 195 ? 6.454 -16.925 2.056 1.00 91.56 195 PHE A CA 1
ATOM 1646 C C . PHE A 1 195 ? 6.033 -16.265 3.392 1.00 91.56 195 PHE A C 1
ATOM 1648 O O . PHE A 1 195 ? 5.373 -15.220 3.370 1.00 91.56 195 PHE A O 1
ATOM 1655 N N . PRO A 1 196 ? 6.340 -16.865 4.562 1.00 90.56 196 PRO A N 1
ATOM 1656 C CA . PRO A 1 196 ? 5.823 -16.404 5.853 1.00 90.56 196 PRO A CA 1
ATOM 1657 C C . PRO A 1 196 ? 6.330 -15.018 6.279 1.00 90.56 196 PRO A C 1
ATOM 1659 O O . PRO A 1 196 ? 5.536 -14.212 6.768 1.00 90.56 196 PRO A O 1
ATOM 1662 N N . VAL A 1 197 ? 7.612 -14.699 6.074 1.00 92.06 197 VAL A N 1
ATOM 1663 C CA . VAL A 1 197 ? 8.197 -13.413 6.497 1.00 92.06 197 VAL A CA 1
ATOM 1664 C C . VAL A 1 197 ? 7.803 -12.291 5.531 1.00 92.06 197 VAL A C 1
ATOM 1666 O O . VAL A 1 197 ? 7.401 -11.199 5.944 1.00 92.06 197 VAL A O 1
ATOM 1669 N N . LEU A 1 198 ? 7.840 -12.562 4.226 1.00 93.25 198 LEU A N 1
ATOM 1670 C CA . LEU A 1 198 ? 7.374 -11.635 3.200 1.00 93.25 198 LEU A CA 1
ATOM 1671 C C . LEU A 1 198 ? 5.862 -11.399 3.276 1.00 93.25 198 LEU A C 1
ATOM 1673 O O . LEU A 1 198 ? 5.426 -10.301 2.951 1.00 93.25 198 LEU A O 1
ATOM 1677 N N . TYR A 1 199 ? 5.061 -12.366 3.733 1.00 94.12 199 TYR A N 1
ATOM 1678 C CA . TYR A 1 199 ? 3.626 -12.184 3.976 1.00 94.12 199 TYR A CA 1
ATOM 1679 C C . TYR A 1 199 ? 3.350 -11.110 5.040 1.00 94.12 199 TYR A C 1
ATOM 1681 O O . TYR A 1 199 ? 2.435 -10.293 4.884 1.00 94.12 199 TYR A O 1
ATOM 1689 N N . GLU A 1 200 ? 4.152 -11.057 6.105 1.00 93.12 200 GLU A N 1
ATOM 1690 C CA . GLU A 1 200 ? 4.044 -10.012 7.129 1.00 93.12 200 GLU A CA 1
ATOM 1691 C C . GLU A 1 200 ? 4.454 -8.638 6.584 1.00 93.12 200 GLU A C 1
ATOM 1693 O O . GLU A 1 200 ? 3.725 -7.659 6.770 1.00 93.12 200 GLU A O 1
ATOM 1698 N N . LEU A 1 201 ? 5.551 -8.571 5.823 1.00 94.12 201 LEU A N 1
ATOM 1699 C CA . LEU A 1 201 ? 5.979 -7.351 5.128 1.00 94.12 201 LEU A CA 1
ATOM 1700 C C . LEU A 1 201 ? 4.936 -6.882 4.100 1.00 94.12 201 LEU A C 1
ATOM 1702 O O . LEU A 1 201 ? 4.584 -5.704 4.060 1.00 94.12 201 LEU A O 1
ATOM 1706 N N . ALA A 1 202 ? 4.371 -7.792 3.310 1.00 94.81 202 ALA A N 1
ATOM 1707 C CA . ALA A 1 202 ? 3.314 -7.495 2.353 1.00 94.81 202 ALA A CA 1
ATOM 1708 C C . ALA A 1 202 ? 2.077 -6.926 3.054 1.00 94.81 202 ALA A C 1
ATOM 1710 O O . ALA A 1 202 ? 1.540 -5.911 2.616 1.00 94.81 202 ALA A O 1
ATOM 1711 N N . ARG A 1 203 ? 1.661 -7.497 4.191 1.00 94.25 203 ARG A N 1
ATOM 1712 C CA . ARG A 1 203 ? 0.574 -6.933 5.008 1.00 94.25 203 ARG A CA 1
ATOM 1713 C C . ARG A 1 203 ? 0.917 -5.554 5.572 1.00 94.25 203 ARG A C 1
ATOM 1715 O O . ARG A 1 203 ? 0.045 -4.690 5.566 1.00 94.25 203 ARG A O 1
ATOM 1722 N N . LYS A 1 204 ? 2.160 -5.328 6.012 1.00 94.06 204 LYS A N 1
ATOM 1723 C CA . LYS A 1 204 ? 2.662 -4.041 6.530 1.00 94.06 204 LYS A CA 1
ATOM 1724 C C . LYS A 1 204 ? 2.634 -2.930 5.472 1.00 94.06 204 LYS A C 1
ATOM 1726 O O . LYS A 1 204 ? 2.216 -1.821 5.788 1.00 94.06 204 LYS A O 1
ATOM 1731 N N . TYR A 1 205 ? 3.042 -3.216 4.233 1.00 94.94 205 TYR A N 1
ATOM 1732 C CA . TYR A 1 205 ? 3.180 -2.197 3.183 1.00 94.94 205 TYR A CA 1
ATOM 1733 C C . TYR A 1 205 ? 1.965 -2.076 2.248 1.00 94.94 205 TYR A C 1
ATOM 1735 O O . TYR A 1 205 ? 1.595 -0.959 1.894 1.00 94.94 205 TYR A O 1
ATOM 1743 N N . LEU A 1 206 ? 1.288 -3.172 1.881 1.00 93.44 206 LEU A N 1
ATOM 1744 C CA . LEU A 1 20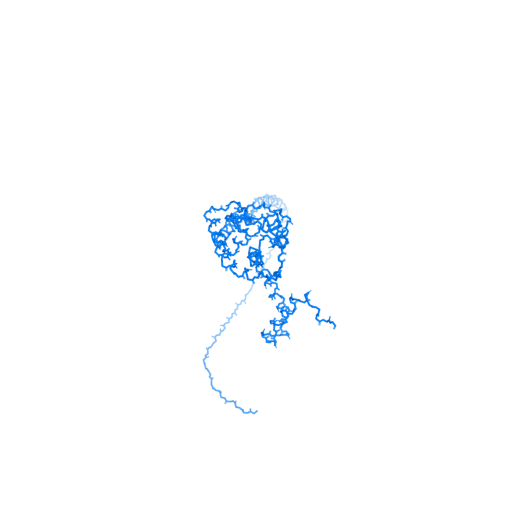6 ? 0.124 -3.118 0.978 1.00 93.44 206 LEU A CA 1
ATOM 1745 C C . LEU A 1 206 ? -1.135 -2.538 1.642 1.00 93.44 206 LEU A C 1
ATOM 1747 O O . LEU A 1 206 ? -2.040 -2.102 0.935 1.00 93.44 206 LEU A O 1
ATOM 1751 N N . CYS A 1 207 ? -1.221 -2.512 2.980 1.00 92.25 207 CYS A N 1
ATOM 1752 C CA . CYS A 1 207 ? -2.353 -1.892 3.681 1.00 92.25 207 CYS A CA 1
ATOM 1753 C C . CYS A 1 207 ? -2.286 -0.353 3.740 1.00 92.25 207 CYS A C 1
ATOM 1755 O O . CYS A 1 207 ? -3.257 0.280 4.158 1.00 92.25 207 CYS A O 1
ATOM 1757 N N . ILE A 1 208 ? -1.171 0.254 3.317 1.00 91.31 208 ILE A N 1
ATOM 1758 C CA . ILE A 1 208 ? -0.994 1.709 3.297 1.00 91.31 208 ILE A CA 1
ATOM 1759 C C . ILE A 1 208 ? -1.896 2.305 2.198 1.00 91.31 208 ILE A C 1
ATOM 1761 O O . ILE A 1 208 ? -1.746 1.950 1.026 1.00 91.31 208 ILE A O 1
ATOM 1765 N N . PRO A 1 209 ? -2.833 3.217 2.522 1.00 86.81 209 PRO A N 1
ATOM 1766 C CA . PRO A 1 209 ? -3.701 3.818 1.519 1.00 86.81 209 PRO A CA 1
ATOM 1767 C C . PRO A 1 209 ? -2.913 4.785 0.628 1.00 86.81 209 PRO A C 1
ATOM 1769 O O . PRO A 1 209 ? -2.240 5.688 1.115 1.00 86.81 209 PRO A O 1
ATOM 1772 N N . ALA A 1 210 ? -3.063 4.652 -0.691 1.00 84.50 210 ALA A N 1
ATOM 1773 C CA . ALA A 1 210 ? -2.381 5.500 -1.675 1.00 84.50 210 ALA A CA 1
ATOM 1774 C C . ALA A 1 210 ? -2.878 6.966 -1.725 1.00 84.50 210 ALA A C 1
ATOM 1776 O O . ALA A 1 210 ? -2.369 7.756 -2.513 1.00 84.50 210 ALA A O 1
ATOM 1777 N N . THR A 1 211 ? -3.897 7.333 -0.938 1.00 86.19 211 THR A N 1
ATOM 1778 C CA . THR A 1 211 ? -4.482 8.686 -0.896 1.00 86.19 211 THR A CA 1
ATOM 1779 C C . THR A 1 211 ? -5.013 9.024 0.499 1.00 86.19 211 THR A C 1
ATOM 1781 O O . THR A 1 211 ? -5.317 8.132 1.293 1.00 86.19 211 THR A O 1
ATOM 1784 N N . SER A 1 212 ? -5.203 10.316 0.767 1.00 85.50 212 SER A N 1
ATOM 1785 C CA . SER A 1 212 ? -5.868 10.868 1.956 1.00 85.50 212 SER A CA 1
ATOM 1786 C C . SER A 1 212 ? -7.401 10.744 1.942 1.00 85.50 212 SER A C 1
ATOM 1788 O O . SER A 1 212 ? -8.040 10.965 2.968 1.00 85.50 212 SER A O 1
ATOM 1790 N N . VAL A 1 213 ? -8.019 10.302 0.840 1.00 86.12 213 VAL A N 1
ATOM 1791 C CA . VAL A 1 213 ? -9.485 10.146 0.712 1.00 86.12 213 VAL A CA 1
ATOM 1792 C C . VAL A 1 213 ? -10.142 9.358 1.872 1.00 86.12 213 VAL A C 1
ATOM 1794 O O . VAL A 1 213 ? -11.241 9.734 2.293 1.00 86.12 213 VAL A O 1
ATOM 1797 N N . PRO A 1 214 ? -9.533 8.301 2.459 1.00 83.94 214 PRO A N 1
ATOM 1798 C CA . PRO A 1 214 ? -10.106 7.613 3.619 1.00 83.94 214 PRO A CA 1
ATOM 1799 C C . PRO A 1 214 ? -10.165 8.466 4.897 1.00 83.94 214 PRO A C 1
ATOM 1801 O O . PRO A 1 214 ? -11.104 8.294 5.677 1.00 83.94 214 PRO A O 1
ATOM 1804 N N . SER A 1 215 ? -9.203 9.373 5.117 1.00 87.25 215 SER A N 1
ATOM 1805 C CA . SER A 1 215 ? -9.195 10.291 6.265 1.00 87.25 215 SER A CA 1
ATOM 1806 C C . SER A 1 215 ? -10.012 11.553 5.989 1.00 87.25 215 SER A C 1
ATOM 1808 O O . SER A 1 215 ? -10.763 11.971 6.861 1.00 87.25 215 SER A O 1
ATOM 1810 N N . GLU A 1 216 ? -9.996 12.092 4.769 1.00 88.62 216 GLU A N 1
ATOM 1811 C CA . GLU A 1 216 ? -10.920 13.154 4.331 1.00 88.62 216 GLU A CA 1
ATOM 1812 C C . GLU A 1 216 ? -12.384 12.741 4.520 1.00 88.62 216 GLU A C 1
ATOM 1814 O O . GLU A 1 216 ? -13.193 13.516 5.036 1.00 88.62 216 GLU A O 1
ATOM 1819 N N . ARG A 1 217 ? -12.728 11.488 4.181 1.00 87.38 217 ARG A N 1
ATOM 1820 C CA . ARG A 1 217 ? -14.062 10.932 4.443 1.00 87.38 217 ARG A CA 1
ATOM 1821 C C . ARG A 1 217 ? -14.356 10.847 5.939 1.00 87.38 217 ARG A C 1
ATOM 1823 O O . ARG A 1 217 ? -15.448 11.226 6.341 1.00 87.38 217 ARG A O 1
ATOM 1830 N N . LEU A 1 218 ? -13.393 10.419 6.760 1.00 87.25 218 LEU A N 1
ATOM 1831 C CA . LEU A 1 218 ? -13.540 10.370 8.220 1.00 87.25 218 LEU A CA 1
ATOM 1832 C C . LEU A 1 218 ? -13.760 11.768 8.829 1.00 87.25 218 LEU A C 1
ATOM 1834 O O . LEU A 1 218 ? -14.612 11.922 9.700 1.00 87.25 218 LEU A O 1
ATOM 1838 N N . PHE A 1 219 ? -13.045 12.792 8.353 1.00 85.38 219 PHE A N 1
ATOM 1839 C CA . PHE A 1 219 ? -13.237 14.180 8.784 1.00 85.38 219 PHE A CA 1
ATOM 1840 C C . PHE A 1 219 ? -14.553 14.782 8.272 1.00 85.38 219 PHE A C 1
ATOM 1842 O O . PHE A 1 219 ? -15.217 15.503 9.013 1.00 85.38 219 PHE A O 1
ATOM 1849 N N . SER A 1 220 ? -14.992 14.429 7.061 1.00 86.75 220 SER A N 1
ATOM 1850 C CA . SER A 1 220 ? -16.324 14.795 6.551 1.00 86.75 220 SER A CA 1
ATOM 1851 C C . SER A 1 220 ? -17.434 14.157 7.395 1.00 86.75 220 SER A C 1
ATOM 1853 O O . SER A 1 220 ? -18.386 14.822 7.804 1.00 86.75 220 SER A O 1
ATOM 1855 N N . ASP A 1 221 ? -17.278 12.875 7.736 1.00 82.88 221 ASP A N 1
ATOM 1856 C CA . ASP A 1 221 ? -18.161 12.167 8.661 1.00 82.88 221 ASP A CA 1
ATOM 1857 C C . ASP A 1 221 ? -18.159 12.793 10.062 1.00 82.88 221 ASP A C 1
ATOM 1859 O O . ASP A 1 221 ? -19.210 12.803 10.702 1.00 82.88 221 ASP A O 1
ATOM 1863 N N . ALA A 1 222 ? -17.022 13.324 10.526 1.00 83.81 222 ALA A N 1
ATOM 1864 C CA . ALA A 1 222 ? -16.902 14.030 11.800 1.00 83.81 222 ALA A CA 1
ATOM 1865 C C . ALA A 1 222 ? -17.619 15.385 11.790 1.00 83.81 222 ALA A C 1
ATOM 1867 O O . ALA A 1 222 ? -18.379 15.659 12.718 1.00 83.81 222 ALA A O 1
ATOM 1868 N N . GLY A 1 223 ? -17.469 16.193 10.735 1.00 81.81 223 GLY A N 1
ATOM 1869 C CA . GLY A 1 223 ? -18.232 17.439 10.569 1.00 81.81 223 GLY A CA 1
ATOM 1870 C C . GLY A 1 223 ? -19.746 17.200 10.608 1.00 81.81 223 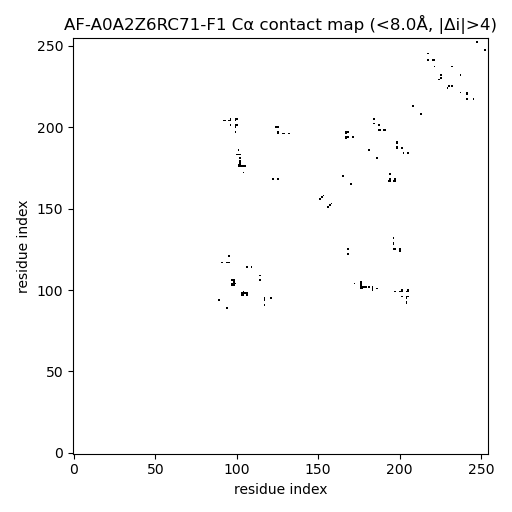GLY A C 1
ATOM 1871 O O . GLY A 1 223 ? -20.478 17.917 11.285 1.00 81.81 223 GLY A O 1
ATOM 1872 N N . ASN A 1 224 ? -20.203 16.100 10.002 1.00 78.00 224 ASN A N 1
ATOM 1873 C CA . ASN A 1 224 ? -21.599 15.656 10.046 1.00 78.00 224 ASN A CA 1
ATOM 1874 C C . ASN A 1 224 ? -22.062 15.097 11.411 1.00 78.00 224 ASN A C 1
ATOM 1876 O O . ASN A 1 224 ? -23.225 14.720 11.541 1.00 78.00 224 ASN A O 1
ATOM 1880 N N . GLN A 1 225 ? -21.191 14.960 12.419 1.00 74.56 225 GLN A N 1
ATOM 1881 C CA . GLN A 1 225 ? -21.583 14.646 13.808 1.00 74.56 225 GLN A CA 1
ATOM 1882 C C . GLN A 1 225 ? -21.412 15.852 14.744 1.00 74.56 225 GLN A C 1
ATOM 1884 O O . GLN A 1 225 ? -22.230 16.048 15.643 1.00 74.56 225 GLN A O 1
ATOM 1889 N N . ILE A 1 226 ? -20.377 16.667 14.522 1.00 77.06 226 ILE A N 1
ATOM 1890 C CA . ILE A 1 226 ? -20.041 17.869 15.297 1.00 77.06 226 ILE A CA 1
ATOM 1891 C C . ILE A 1 226 ? -20.675 19.101 14.626 1.00 77.06 226 ILE A C 1
ATOM 1893 O O . ILE A 1 226 ? -20.005 20.069 14.274 1.00 77.06 226 ILE A O 1
ATOM 1897 N N . CYS A 1 227 ? -21.990 19.051 14.416 1.00 70.94 227 CYS A N 1
ATOM 1898 C CA . CYS A 1 227 ? -22.752 20.193 13.913 1.00 70.94 227 CYS A CA 1
ATOM 1899 C C . CYS A 1 227 ? -22.809 21.313 14.968 1.00 70.94 227 CYS A C 1
ATOM 1901 O O . CYS A 1 227 ? -22.590 21.063 16.156 1.00 70.94 227 CYS A O 1
ATOM 1903 N N . GLU A 1 228 ? -23.174 22.534 14.568 1.00 67.25 228 GLU A N 1
ATOM 1904 C CA . GLU A 1 228 ? -23.266 23.692 15.476 1.00 67.25 228 GLU A CA 1
ATOM 1905 C C . GLU A 1 228 ? -24.173 23.419 16.693 1.00 67.25 228 GLU A C 1
ATOM 1907 O O . GLU A 1 228 ? -23.820 23.749 17.824 1.00 67.25 228 GLU A O 1
ATOM 1912 N N . GLU A 1 229 ? -25.278 22.696 16.488 1.00 69.69 229 GLU A N 1
ATOM 1913 C CA . GLU A 1 229 ? -26.221 22.251 17.528 1.00 69.69 229 GLU A CA 1
ATOM 1914 C C . GLU A 1 229 ? -25.650 21.200 18.508 1.00 69.69 229 GLU A C 1
ATOM 1916 O O . GLU A 1 229 ? -26.239 20.932 19.556 1.00 69.69 229 GLU A O 1
ATOM 1921 N N . ARG A 1 230 ? -24.524 20.556 18.167 1.00 69.38 230 ARG A N 1
ATOM 1922 C CA . ARG A 1 230 ? -23.911 19.429 18.903 1.00 69.38 230 ARG A CA 1
ATOM 1923 C C . ARG A 1 230 ? -22.431 19.657 19.232 1.00 69.38 230 ARG A C 1
ATOM 1925 O O . ARG A 1 230 ? -21.698 18.716 19.523 1.00 69.38 230 ARG A O 1
ATOM 1932 N N . ASN A 1 231 ? -22.002 20.916 19.254 1.00 77.69 231 ASN A N 1
ATOM 1933 C CA . ASN A 1 231 ? -20.612 21.317 19.486 1.00 77.69 231 ASN A CA 1
ATOM 1934 C C . ASN A 1 231 ? -20.060 20.994 20.897 1.00 77.69 231 ASN A C 1
ATOM 1936 O O . ASN A 1 231 ? -18.847 20.921 21.077 1.00 77.69 231 ASN A O 1
ATOM 1940 N N . ARG A 1 232 ? -20.914 20.762 21.907 1.00 82.69 232 ARG A N 1
ATOM 1941 C CA . ARG A 1 232 ? -20.512 20.599 23.322 1.00 82.69 232 ARG A CA 1
ATOM 1942 C C . ARG A 1 232 ? -20.050 19.176 23.694 1.00 82.69 232 ARG A C 1
ATOM 1944 O O . ARG A 1 232 ? -20.355 18.685 24.784 1.00 82.69 232 ARG A O 1
ATOM 1951 N N . LEU A 1 233 ? -19.327 18.513 22.792 1.00 83.81 233 LEU A N 1
ATOM 1952 C CA . LEU A 1 233 ? -18.712 17.197 23.001 1.00 83.81 233 LEU A CA 1
ATOM 1953 C C . LEU A 1 233 ? -17.242 17.331 23.433 1.00 83.81 233 LEU A C 1
ATOM 1955 O O . LEU A 1 233 ? -16.556 18.286 23.077 1.00 83.81 233 LEU A O 1
ATOM 1959 N N . LYS A 1 234 ? -16.732 16.350 24.186 1.00 88.25 234 LYS A N 1
ATOM 1960 C CA . LYS A 1 234 ? -15.291 16.232 24.463 1.00 88.25 234 LYS A CA 1
ATOM 1961 C C . LYS A 1 234 ? -14.589 15.562 23.282 1.00 88.25 234 LYS A C 1
ATOM 1963 O O . LYS A 1 234 ? -15.148 14.650 22.678 1.00 88.25 234 LYS A O 1
ATOM 1968 N N . ALA A 1 235 ? -13.337 15.940 23.021 1.00 87.94 235 ALA A N 1
ATOM 1969 C CA . ALA A 1 235 ? -12.532 15.347 21.950 1.00 87.94 235 ALA A CA 1
ATOM 1970 C C . ALA A 1 235 ? -12.395 13.813 22.068 1.00 87.94 235 ALA A C 1
ATOM 1972 O O . ALA A 1 235 ? -12.455 13.126 21.055 1.00 87.94 235 ALA A O 1
ATOM 1973 N N . SER A 1 236 ? -12.295 13.261 23.286 1.00 90.31 236 SER A N 1
ATOM 1974 C CA . SER A 1 236 ? -12.284 11.803 23.501 1.00 90.31 236 SER A CA 1
ATOM 1975 C C . SER A 1 236 ? -13.581 11.143 23.020 1.00 90.31 236 SER A C 1
ATOM 1977 O O . SER A 1 236 ? -13.537 10.227 22.208 1.00 90.31 236 SER A O 1
ATOM 1979 N N . THR A 1 237 ? -14.735 11.690 23.413 1.00 88.88 237 THR A N 1
ATOM 1980 C CA . THR A 1 237 ? -16.068 11.209 23.020 1.00 88.88 237 THR A CA 1
ATOM 1981 C C . THR A 1 237 ? -16.305 11.304 21.511 1.00 88.88 237 THR A C 1
ATOM 1983 O O . THR A 1 237 ? -16.967 10.445 20.938 1.00 88.88 237 THR A O 1
ATOM 1986 N N . VAL A 1 238 ? -15.735 12.314 20.844 1.00 88.50 238 VAL A N 1
ATOM 1987 C CA . VAL A 1 238 ? -15.730 12.408 19.375 1.00 88.50 238 VAL A CA 1
ATOM 1988 C C . VAL A 1 238 ? -14.916 11.267 18.756 1.00 88.50 238 VAL A C 1
ATOM 1990 O O . VAL A 1 238 ? -15.410 10.596 17.853 1.00 88.50 238 VAL A O 1
ATOM 1993 N N . THR A 1 239 ? -13.704 11.005 19.252 1.00 88.94 239 THR A N 1
ATOM 1994 C CA . THR A 1 239 ? -12.852 9.900 18.778 1.00 88.94 239 THR A CA 1
ATOM 1995 C C . THR A 1 239 ? -13.507 8.534 19.001 1.00 88.94 239 THR A C 1
ATOM 1997 O O . THR A 1 239 ? -13.520 7.709 18.091 1.00 88.94 239 THR A O 1
ATOM 2000 N N . GLU A 1 240 ? -14.105 8.310 20.174 1.00 90.19 240 GLU A N 1
ATOM 2001 C CA . GLU A 1 240 ? -14.869 7.103 20.518 1.00 90.19 240 GLU A CA 1
ATOM 2002 C C . GLU A 1 240 ? -16.056 6.901 19.557 1.00 90.19 240 GLU A C 1
ATOM 2004 O O . GLU A 1 240 ? -16.207 5.828 18.970 1.00 90.19 240 GLU A O 1
ATOM 2009 N N . LEU A 1 241 ? -16.862 7.946 19.328 1.00 88.06 241 LEU A N 1
ATOM 2010 C CA . LEU A 1 241 ? -18.007 7.911 18.413 1.00 88.06 241 LEU A CA 1
ATOM 2011 C C . LEU A 1 241 ? -17.584 7.636 16.962 1.00 88.06 241 LEU A C 1
ATOM 2013 O O . LEU A 1 241 ? -18.227 6.843 16.274 1.00 88.06 241 LEU A O 1
ATOM 2017 N N . LEU A 1 242 ? -16.500 8.262 16.494 1.00 88.75 242 LEU A N 1
ATOM 2018 C CA . LEU A 1 242 ? -15.958 8.045 15.151 1.00 88.75 242 LEU A CA 1
ATOM 2019 C C . LEU A 1 242 ? -15.398 6.633 14.981 1.00 88.75 242 LEU A C 1
ATOM 2021 O O . LEU A 1 242 ? -15.660 6.002 13.958 1.00 88.75 242 LEU A O 1
ATOM 2025 N N . PHE A 1 243 ? -14.680 6.114 15.978 1.00 88.88 243 PHE A N 1
ATOM 2026 C CA . PHE A 1 243 ? -14.192 4.737 15.975 1.00 88.88 243 PHE A CA 1
ATOM 2027 C C . PHE A 1 243 ? -15.353 3.736 15.905 1.00 88.88 243 PHE A C 1
ATOM 2029 O O . PHE A 1 243 ? -15.324 2.829 15.071 1.00 88.88 243 PHE A O 1
ATOM 2036 N N . LEU A 1 244 ? -16.398 3.930 16.717 1.00 88.94 244 LEU A N 1
ATOM 2037 C CA . LEU A 1 244 ? -17.582 3.070 16.712 1.00 88.94 244 LEU A CA 1
ATOM 2038 C C . LEU A 1 244 ? -18.340 3.144 15.379 1.00 88.94 244 LEU A C 1
ATOM 2040 O O . LEU A 1 244 ? -18.613 2.108 14.777 1.00 88.94 244 LEU A O 1
ATOM 2044 N N . LYS A 1 245 ? -18.608 4.354 14.868 1.00 85.88 245 LYS A N 1
ATOM 2045 C CA . LYS A 1 245 ? -19.279 4.569 13.574 1.00 85.88 245 LYS A CA 1
ATOM 2046 C C . LYS A 1 245 ? -18.489 3.981 12.401 1.00 85.88 245 LYS A C 1
ATOM 2048 O O . LYS A 1 245 ? -19.085 3.446 11.476 1.00 85.88 245 LYS A O 1
ATOM 2053 N N . ARG A 1 246 ? -17.155 4.085 12.400 1.00 87.31 246 ARG A N 1
ATOM 2054 C CA . ARG A 1 246 ? -16.332 3.634 11.264 1.00 87.31 246 ARG A CA 1
ATOM 2055 C C . ARG A 1 246 ? -16.185 2.112 11.191 1.00 87.31 246 ARG A C 1
ATOM 2057 O O . ARG A 1 246 ? -15.914 1.604 10.104 1.00 87.31 246 ARG A O 1
ATOM 2064 N N . ASN A 1 247 ? -16.370 1.417 12.315 1.00 88.56 247 ASN A N 1
ATOM 2065 C CA . ASN A 1 247 ? -16.205 -0.032 12.442 1.00 88.56 247 ASN A CA 1
ATOM 2066 C C . ASN A 1 247 ? -17.523 -0.794 12.691 1.00 88.56 247 ASN A C 1
ATOM 2068 O O . ASN A 1 247 ? -17.473 -2.001 12.914 1.00 88.56 247 ASN A O 1
ATOM 2072 N N . SER A 1 248 ? -18.689 -0.138 12.626 1.00 86.06 248 SER A N 1
ATOM 2073 C CA . SER A 1 248 ? -19.999 -0.754 12.908 1.00 86.06 248 SER A CA 1
ATOM 2074 C C . SER A 1 248 ? -20.317 -1.978 12.043 1.00 86.06 248 SER A C 1
ATOM 2076 O O . SER A 1 248 ? -20.975 -2.898 12.511 1.00 86.06 248 SER A O 1
ATOM 2078 N N . GLU A 1 249 ? -19.802 -2.029 10.812 1.00 84.31 249 GLU A N 1
ATOM 2079 C CA . GLU A 1 249 ? -19.922 -3.189 9.912 1.00 84.31 249 GLU A CA 1
ATOM 2080 C C . GLU A 1 249 ? -19.234 -4.460 10.456 1.00 84.31 249 GLU A C 1
ATOM 2082 O O . GLU A 1 249 ? -19.539 -5.567 10.019 1.00 84.31 249 GLU A O 1
ATOM 2087 N N . TYR A 1 250 ? -18.299 -4.320 11.404 1.00 83.44 250 TYR A N 1
ATOM 2088 C CA . TYR A 1 250 ? -17.505 -5.420 11.963 1.00 83.44 250 TYR A CA 1
ATOM 2089 C C . TYR A 1 250 ? -17.990 -5.901 13.340 1.00 83.44 250 TYR A C 1
ATOM 2091 O O . TYR A 1 250 ? -17.481 -6.904 13.844 1.00 83.44 250 TYR A O 1
ATOM 2099 N N . PHE A 1 251 ? -18.966 -5.229 13.962 1.00 77.75 251 PHE A N 1
ATOM 2100 C CA . PHE A 1 251 ? -19.566 -5.679 15.220 1.00 77.75 251 PHE A CA 1
ATOM 2101 C C . PHE A 1 251 ? -21.055 -5.327 15.323 1.00 77.75 251 PHE A C 1
ATOM 2103 O O . PHE A 1 251 ? -21.463 -4.172 15.232 1.00 77.75 251 PHE A O 1
ATOM 2110 N N . ASN A 1 252 ? -21.878 -6.332 15.630 1.00 75.69 252 ASN A N 1
ATOM 2111 C CA . ASN A 1 252 ? -23.280 -6.110 15.973 1.00 75.69 252 ASN A CA 1
ATOM 2112 C C . ASN A 1 252 ? -23.371 -5.413 17.339 1.00 75.69 252 ASN A C 1
ATOM 2114 O O . ASN A 1 252 ? -23.285 -6.065 18.379 1.00 75.69 252 ASN A O 1
ATOM 2118 N N . VAL A 1 253 ? -23.571 -4.091 17.315 1.00 66.81 253 VAL A N 1
ATOM 2119 C CA . VAL A 1 253 ? -23.828 -3.242 18.498 1.00 66.81 253 VAL A CA 1
ATOM 2120 C C . VAL A 1 253 ? -25.092 -3.684 19.252 1.00 66.81 253 VAL A C 1
ATOM 2122 O O . VAL A 1 253 ? -25.201 -3.475 20.457 1.00 66.81 253 VAL A O 1
ATOM 2125 N N . PHE A 1 254 ? -26.025 -4.329 18.548 1.00 69.44 254 PHE A N 1
ATOM 2126 C CA . PHE A 1 254 ? -27.254 -4.890 19.098 1.00 69.44 254 PHE A CA 1
ATOM 2127 C C . PHE A 1 254 ? -27.265 -6.411 18.878 1.00 69.44 254 PHE A C 1
ATOM 2129 O O . PHE A 1 254 ? -27.193 -6.879 17.739 1.00 69.44 254 PHE A O 1
ATOM 2136 N N . LYS A 1 255 ? -27.338 -7.163 19.977 1.00 54.06 255 LYS A N 1
ATOM 2137 C CA . LYS A 1 255 ? -27.486 -8.622 20.061 1.00 54.06 255 LYS A CA 1
ATOM 2138 C C . LYS A 1 255 ? -28.474 -8.951 21.175 1.00 54.06 255 LYS A C 1
ATOM 2140 O O . LYS A 1 255 ? -28.492 -8.172 22.153 1.00 54.06 255 LYS A O 1
#

Secondary structure (DSSP, 8-state):
------------------------------HHHHHHHHHHHHHHHHHHHHHHHHTS-----------HHHHHHHHHHHHHHHHHHHHSS--HHHHHHHHHSTTTTT-TT--HHHHHHHHHHHHHHHHHHHHHHT------------THHHHHHHHTS-------S--HHHHHHHSPPPPTTS-HHHHHHHHTTTSHHHHHHHHHHHTS-SSSHHHHHHHHHHHTTS-GGG----HHHHHHHHHHHHHGGGS-S--

InterPro domains:
  IPR008906 HAT, C-terminal dimerisation domain [PF05699] (168-247)
  IPR012337 Ribonuclease H-like superfamily [SSF53098] (60-248)
  IPR052035 Zinc finger BED domain-containing [PTHR46481] (44-247)

Solvent-accessible surface area (backbone atoms only — not comparable to full-atom values): 16510 Å² total; per-residue (Å²): 132,91,85,94,82,91,90,92,88,91,92,90,91,91,94,92,95,95,94,94,94,92,89,92,89,93,89,90,85,71,62,73,66,43,53,59,52,46,52,54,48,48,54,51,48,50,52,50,50,53,52,48,66,74,59,53,77,77,80,76,72,78,73,66,72,74,59,54,68,61,50,48,55,47,54,50,50,54,50,53,48,49,54,46,74,73,53,71,77,67,56,64,62,58,53,48,24,42,52,56,29,50,60,44,47,80,53,82,91,59,54,67,68,59,55,52,52,48,49,50,53,50,48,53,61,43,65,69,47,50,73,70,73,72,80,76,81,86,84,81,77,82,88,79,90,58,80,61,54,60,54,44,40,72,76,71,35,83,73,83,66,76,81,66,89,73,43,60,71,56,49,60,72,68,48,80,72,45,60,84,88,56,56,56,68,58,52,41,66,74,40,26,93,74,30,59,61,58,35,54,52,34,57,66,33,63,68,57,72,96,60,63,62,72,56,55,49,51,51,53,55,44,51,76,61,55,36,88,95,46,59,93,64,54,72,65,60,51,52,53,51,50,54,50,66,76,44,45,94,80,46,77,91,75,129

Radius of gyration: 44.24 Å; Cα contacts (8 Å, |Δi|>4): 82; chains: 1; bounding box: 66×130×95 Å

Foldseek 3Di:
DDDDDDDDDDYDYDYDDDDDDDDDDDDDDDPPVCVVVVVVVVVVVVVVVVVVVVPPPPPPPPPPVPPVVVVVVVVVVVVVVVCCVVPVDPDLLVVLLQCLQLQRVVVPPDDPVSNVVSLVVVVVQLVVCVVVPPPDDDPPDDDDDDPVVVVCCVPPNPDPPPPDPCDLSNVSSVDHRDDPPDDSLVVLVVCCVSRVSSSVSNVVRNVDDPDCVVVVVLVVVLCVQCDPVNVPDDPVVSVVVSVCVVCVVVDDPDD

Nearest PDB structures (foldseek):
  4d1q-assembly1_H-2  TM=6.780E-01  e=1.542E-05  Musca domestica
  4d1q-assembly1_A-2  TM=7.171E-01  e=6.956E-05  Musca domestica
  4d1q-assembly1_B  TM=7.111E-01  e=4.061E-05  Musca domestica
  6dww-assembly1_A  TM=7.385E-01  e=3.688E-04  Musca domestica
  8sjd-assembly1_C  TM=7.348E-01  e=1.416E-03  Musca domestica

Organism: NCBI:txid94130

Sequence (255 aa):
MKKVMMRDEGESESDEEEEDEQRIRPNVTTRQQSQHQQLQQQSQQQQSQHQQHQQQPQRQHHQQQLNTASIINKVQKEIYGALFDYWNDPPMAMLLATILDPRCKRTHGWPNELRERVKVELKVQYDEIKPQNNTQPEENFSNNNSSIDRFHAYIFGPQVIEENEDTEFDNYFRTPQASYDTNPFQWWQNNKDSFPVLYELARKYLCIPATSVPSERLFSDAGNQICEERNRLKASTVTELLFLKRNSEYFNVFK

Mean predicted aligned error: 19.32 Å

pLDDT: mean 73.75, std 18.72, range [32.59, 95.75]